Protein AF-A0A7S1UVJ2-F1 (afdb_monomer_lite)

Radius of gyration: 26.08 Å; chains: 1; bounding box: 65×41×74 Å

Organism: NCBI:txid210454

Sequence (312 aa):
NFLLRSVENVLTRRDLVRCEAALSGLSSVIKELPYDHQERYHDLKYNVFEATAILASFGDKFVDKYDAQQLFGELYEDPTSFDAFPCSVSGLCFRQKISVEGVIVTCVLVNDGLSTSELKIKVLCRNNGRNLEHFMFPHGSIVATKIGKMIVVEVARLALAVLKKAAIRLEREELWSSFSTERRDWSNEPTVEQYRDLLWMCGSRSLMEHGSLKALMGDDDIQIVWSRLTESMKKEASFFPYWSFERDDEGYEHRVFYLRWYDAFVQLKVSQDGSLASMNLLTREKHHNHQLCTKIGETMASYIIHYVSRNL

pLDDT: mean 75.84, std 20.58, range [20.48, 95.62]

Secondary structure (DSSP, 8-state):
--SSSSSTTS--HHHHHHHHHHHHHHHHHTS---GGG--EETTTTEEEEEEEEEGGGG--TTGGGS-HHHHHHHHHHSGGGGTEEEEETTEEEES--EEETTEEEEEEEE--SS-SSEEEEEEEEEESS--HHHHS-STT-HHHHHHHHHHHHHHHHHHHHHHHHHHHHHHHHHHHHHHHS--S-GGGPPPHHHHHHHHHHSEEEESTTSHHHHHHHS-TT----HHHHHHHHTTSGGG-SEEEE---TTSPEEEEEEETTTTEEEEEEE-TTS-EEEEEEEESSSS--HHHHHHHHHHHHHHHHHHHHHH-

Foldseek 3Di:
DVVVVVVVPPDDPVRVVLLVQLVVVQVVQPPPPDPVQWDDPPVPQKTKDKTKRQQVSSVDPLSVVFWPCQLQVLCQVCVVVLCWDDPDPFKIKHVDWDDFPQKTKTWIWGDPVPGRRMIMIMIIIHHPPDDCVVVVDDPPDPSNVVRVVVSVSVRSVSVVVSSSLSSLLVLLVVLLCVQQDDDPDCPDADDPVSVVSNVVSWAKDFLCPAPLNVVQVPPPVQDDQQVVLLVVLPVDPQFPPKDWDAADPVQWIWIWTQRVVLSWIWIWTAHPSRDTPTIMITHSDNDDDVVSSNVVSVVVSVSSVVVSVVVD

Structure (mmCIF, N/CA/C/O backbone):
data_AF-A0A7S1UVJ2-F1
#
_entry.id   AF-A0A7S1UVJ2-F1
#
loop_
_atom_site.group_PDB
_atom_site.id
_atom_site.type_symbol
_atom_site.label_atom_id
_atom_site.label_alt_id
_atom_site.label_comp_id
_atom_site.label_asym_id
_atom_site.label_entity_id
_atom_site.label_seq_id
_atom_site.pdbx_PDB_ins_code
_atom_site.Cartn_x
_atom_site.Cartn_y
_atom_site.Cartn_z
_atom_site.occupancy
_atom_site.B_iso_or_equiv
_atom_site.auth_seq_id
_atom_site.auth_comp_id
_atom_site.auth_asym_id
_atom_site.auth_atom_id
_atom_site.pdbx_PDB_model_num
ATOM 1 N N . ASN A 1 1 ? -38.880 11.827 7.368 1.00 29.78 1 ASN A N 1
ATOM 2 C CA . ASN A 1 1 ? -38.927 11.529 5.917 1.00 29.78 1 ASN A CA 1
ATOM 3 C C . ASN A 1 1 ? -37.958 12.321 5.044 1.00 29.78 1 ASN A C 1
ATOM 5 O O . ASN A 1 1 ? -37.645 11.825 3.975 1.00 29.78 1 ASN A O 1
ATOM 9 N N . PHE A 1 2 ? -37.410 13.466 5.478 1.00 20.48 2 PHE A N 1
ATOM 10 C CA . PHE A 1 2 ? -36.392 14.203 4.701 1.00 20.48 2 PHE A CA 1
ATOM 11 C C . PHE A 1 2 ? -34.929 13.843 5.061 1.00 20.48 2 PHE A C 1
ATOM 13 O O . PHE A 1 2 ? -34.027 14.083 4.275 1.00 20.48 2 PHE A O 1
ATOM 20 N N . LEU A 1 3 ? -34.699 13.198 6.215 1.00 23.56 3 LEU A N 1
ATOM 21 C CA . LEU A 1 3 ? -33.372 12.770 6.706 1.00 23.56 3 LEU A CA 1
ATOM 22 C C . LEU A 1 3 ? -33.039 11.287 6.452 1.00 23.56 3 LEU A C 1
ATOM 24 O O . LEU A 1 3 ? -31.930 10.852 6.727 1.00 23.56 3 LEU A O 1
ATOM 28 N N . LEU A 1 4 ? -33.990 10.512 5.917 1.00 24.66 4 LEU A N 1
ATOM 29 C CA . LEU A 1 4 ? -33.793 9.096 5.562 1.00 24.66 4 LEU A CA 1
ATOM 30 C C . LEU A 1 4 ? -33.331 8.899 4.108 1.00 24.66 4 LEU A C 1
ATOM 32 O O . LEU A 1 4 ? -32.885 7.815 3.770 1.00 24.66 4 LEU A O 1
ATOM 36 N N . ARG A 1 5 ? -33.390 9.943 3.267 1.00 24.14 5 ARG A N 1
ATOM 37 C CA . ARG A 1 5 ? -32.972 9.889 1.851 1.00 24.14 5 ARG A CA 1
ATOM 38 C C . ARG A 1 5 ? -31.534 10.352 1.601 1.00 24.14 5 ARG A C 1
ATOM 40 O O . ARG A 1 5 ? -31.006 10.141 0.519 1.00 24.14 5 ARG A O 1
ATOM 47 N N . SER A 1 6 ? -30.884 10.979 2.579 1.00 26.47 6 SER A N 1
ATOM 48 C CA . SER A 1 6 ? -29.531 11.539 2.429 1.00 26.47 6 SER A CA 1
ATOM 49 C C . SER A 1 6 ? -28.407 10.568 2.810 1.00 26.47 6 SER A C 1
ATOM 51 O O . SER A 1 6 ? -27.251 10.845 2.510 1.00 26.47 6 SER A O 1
ATOM 53 N N . VAL A 1 7 ? -28.733 9.420 3.418 1.00 28.41 7 VAL A N 1
ATOM 54 C CA . VAL A 1 7 ? -27.767 8.356 3.768 1.00 28.41 7 VAL A CA 1
ATOM 55 C C . VAL A 1 7 ? -27.728 7.241 2.706 1.00 28.41 7 VAL A C 1
ATOM 57 O O . VAL A 1 7 ? -26.773 6.473 2.652 1.00 28.41 7 VAL A O 1
ATOM 60 N N . GLU A 1 8 ? -28.698 7.196 1.785 1.00 27.81 8 GLU A N 1
ATOM 61 C CA . GLU A 1 8 ? -28.767 6.192 0.706 1.00 27.81 8 GLU A CA 1
ATOM 62 C C . GLU A 1 8 ? -27.788 6.442 -0.462 1.00 27.81 8 GLU A C 1
ATOM 64 O O . GLU A 1 8 ? -27.642 5.577 -1.319 1.00 27.81 8 GLU A O 1
ATOM 69 N N . ASN A 1 9 ? -27.070 7.572 -0.496 1.00 29.11 9 ASN A N 1
ATOM 70 C CA . ASN A 1 9 ? -26.266 7.968 -1.666 1.00 29.11 9 ASN A CA 1
ATOM 71 C C . ASN A 1 9 ? -24.745 7.749 -1.555 1.00 29.11 9 ASN A C 1
ATOM 73 O O . ASN A 1 9 ? -24.023 8.149 -2.464 1.00 29.11 9 ASN A O 1
ATOM 77 N N . VAL A 1 10 ? -24.229 7.130 -0.485 1.00 34.66 10 VAL A N 1
ATOM 78 C CA . VAL A 1 10 ? -22.763 6.945 -0.316 1.00 34.66 10 VAL A CA 1
ATOM 79 C C . VAL A 1 10 ? -22.351 5.499 -0.010 1.00 34.66 10 VAL A C 1
ATOM 81 O O . VAL A 1 10 ? -21.168 5.180 -0.033 1.00 34.66 10 VAL A O 1
ATOM 84 N N . LEU A 1 11 ? -23.295 4.585 0.212 1.00 31.80 11 LEU A N 1
ATOM 85 C CA . LEU A 1 11 ? -22.983 3.191 0.530 1.00 31.80 11 LEU A CA 1
ATOM 86 C C . LEU A 1 11 ? -23.680 2.267 -0.458 1.00 31.80 11 LEU A C 1
ATOM 88 O O . LEU A 1 11 ? -24.903 2.301 -0.599 1.00 31.80 11 LEU A O 1
ATOM 92 N N . THR A 1 12 ? -22.914 1.415 -1.139 1.00 34.56 12 THR A N 1
ATOM 93 C CA . THR A 1 12 ? -23.537 0.351 -1.921 1.00 34.56 12 THR A CA 1
ATOM 94 C C . THR A 1 12 ? -24.196 -0.638 -0.959 1.00 34.56 12 THR A C 1
ATOM 96 O O . THR A 1 12 ? -23.745 -0.842 0.169 1.00 34.56 12 THR A O 1
ATOM 99 N N . ARG A 1 13 ? -25.260 -1.316 -1.399 1.00 33.56 13 ARG A N 1
ATOM 100 C CA . ARG A 1 13 ? -25.954 -2.350 -0.608 1.00 33.56 13 ARG A CA 1
ATOM 101 C C . ARG A 1 13 ? -25.002 -3.453 -0.096 1.00 33.56 13 ARG A C 1
ATOM 103 O O . ARG A 1 13 ? -25.311 -4.106 0.890 1.00 33.56 13 ARG A O 1
ATOM 110 N N . ARG A 1 14 ? -23.833 -3.634 -0.731 1.00 33.09 14 ARG A N 1
ATOM 111 C CA . ARG A 1 14 ? -22.751 -4.535 -0.290 1.00 33.09 14 ARG A CA 1
ATOM 112 C C . ARG A 1 14 ? -21.961 -4.007 0.912 1.00 33.09 14 ARG A C 1
ATOM 114 O O . ARG A 1 14 ? -21.561 -4.813 1.745 1.00 33.09 14 ARG A O 1
ATOM 121 N N . ASP A 1 15 ? -21.756 -2.697 1.022 1.00 33.25 15 ASP A N 1
ATOM 122 C CA . ASP A 1 15 ? -21.015 -2.085 2.134 1.00 33.25 15 ASP A CA 1
ATOM 123 C C . ASP A 1 15 ? -21.842 -2.099 3.424 1.00 33.25 15 ASP A C 1
ATOM 125 O O . ASP A 1 15 ? -21.314 -2.381 4.495 1.00 33.25 15 ASP A O 1
ATOM 129 N N . LEU A 1 16 ? -23.163 -1.920 3.311 1.00 34.28 16 LEU A N 1
ATOM 130 C CA . LEU A 1 16 ? -24.102 -2.077 4.428 1.00 34.28 16 LEU A CA 1
ATOM 131 C C . LEU A 1 16 ? -24.156 -3.521 4.948 1.00 34.28 16 LEU A C 1
ATOM 133 O O . LEU A 1 16 ? -24.104 -3.721 6.154 1.00 34.28 16 LEU A O 1
ATOM 137 N N . VAL A 1 17 ? -24.159 -4.523 4.061 1.00 35.88 17 VAL A N 1
ATOM 138 C CA . VAL A 1 17 ? -24.133 -5.951 4.446 1.00 35.88 17 VAL A CA 1
ATOM 139 C C . VAL A 1 17 ? -22.801 -6.343 5.104 1.00 35.88 17 VAL A C 1
ATOM 141 O O . VAL A 1 17 ? -22.784 -7.139 6.039 1.00 35.88 17 VAL A O 1
ATOM 144 N N . ARG A 1 18 ? -21.675 -5.759 4.671 1.00 35.12 18 ARG A N 1
ATOM 145 C CA . ARG A 1 18 ? -20.360 -5.959 5.310 1.00 35.12 18 ARG A CA 1
ATOM 146 C C . ARG A 1 18 ? -20.265 -5.268 6.668 1.00 35.12 18 ARG A C 1
ATOM 148 O O . ARG A 1 18 ? -19.730 -5.850 7.606 1.00 35.12 18 ARG A O 1
ATOM 155 N N . CYS A 1 19 ? -20.840 -4.073 6.807 1.00 34.25 19 CYS A N 1
ATOM 156 C CA . CYS A 1 19 ? -20.999 -3.430 8.106 1.00 34.25 19 CYS A CA 1
ATOM 157 C C . CYS A 1 19 ? -21.945 -4.219 9.021 1.00 34.25 19 CYS A C 1
ATOM 159 O O . CYS A 1 19 ? -21.657 -4.312 10.202 1.00 34.25 19 CYS A O 1
ATOM 161 N N . GLU A 1 20 ? -23.019 -4.830 8.514 1.00 35.66 20 GLU A N 1
ATOM 162 C CA . GLU A 1 20 ? -23.896 -5.722 9.289 1.00 35.66 20 GLU A CA 1
ATOM 163 C C . GLU A 1 20 ? -23.194 -7.021 9.714 1.00 35.66 20 GLU A C 1
ATOM 165 O O . GLU A 1 20 ? -23.420 -7.485 10.827 1.00 35.66 20 GLU A O 1
ATOM 170 N N . ALA A 1 21 ? -22.290 -7.570 8.896 1.00 36.00 21 ALA A N 1
ATOM 171 C CA . ALA A 1 21 ? -21.449 -8.711 9.268 1.00 36.00 21 ALA A CA 1
ATOM 172 C C . ALA A 1 21 ? -20.407 -8.338 10.342 1.00 36.00 21 ALA A C 1
ATOM 174 O O . ALA A 1 21 ? -20.316 -9.032 11.358 1.00 36.00 21 ALA A O 1
ATOM 175 N N . ALA A 1 22 ? -19.726 -7.194 10.195 1.00 35.66 22 ALA A N 1
ATOM 176 C CA . ALA A 1 22 ? -18.839 -6.629 11.219 1.00 35.66 22 ALA A CA 1
ATOM 177 C C . ALA A 1 22 ? -19.601 -6.271 12.508 1.00 35.66 22 ALA A C 1
ATOM 179 O O . ALA A 1 22 ? -19.109 -6.481 13.614 1.00 35.66 22 ALA A O 1
ATOM 180 N N . LEU A 1 23 ? -20.846 -5.803 12.380 1.00 37.19 23 LEU A N 1
ATOM 181 C CA . LEU A 1 23 ? -21.768 -5.599 13.494 1.00 37.19 23 LEU A CA 1
ATOM 182 C C . LEU A 1 23 ? -22.271 -6.912 14.074 1.00 37.19 23 LEU A C 1
ATOM 184 O O . LEU A 1 23 ? -22.579 -6.915 15.250 1.00 37.19 23 LEU A O 1
ATOM 188 N N . SER A 1 24 ? -22.353 -8.014 13.327 1.00 36.31 24 SER A N 1
ATOM 189 C CA . SER A 1 24 ? -22.722 -9.325 13.876 1.00 36.31 24 SER A CA 1
ATOM 190 C C . SER A 1 24 ? -21.598 -9.880 14.755 1.00 36.31 24 SER A C 1
ATOM 192 O O . SER A 1 24 ? -21.863 -10.321 15.873 1.00 36.31 24 SER A O 1
ATOM 194 N N . GLY A 1 25 ? -20.345 -9.703 14.321 1.00 36.66 25 GLY A N 1
ATOM 195 C CA . GLY A 1 25 ? -19.140 -10.007 15.087 1.00 36.66 25 GLY A CA 1
ATOM 196 C C . GLY A 1 25 ? -18.944 -9.117 16.311 1.00 36.66 25 GLY A C 1
ATOM 197 O O . GLY A 1 25 ? -18.693 -9.605 17.412 1.00 36.66 25 GLY A O 1
ATOM 198 N N . LEU A 1 26 ? -19.183 -7.812 16.165 1.00 37.53 26 LEU A N 1
ATOM 199 C CA . LEU A 1 26 ? -19.249 -6.883 17.293 1.00 37.53 26 LEU A CA 1
ATOM 200 C C . LEU A 1 26 ? -20.523 -7.068 18.135 1.00 37.53 26 LEU A C 1
ATOM 202 O O . LEU A 1 26 ? -20.506 -6.741 19.312 1.00 37.53 26 LEU A O 1
ATOM 206 N N . SER A 1 27 ? -21.619 -7.630 17.615 1.00 33.69 27 SER A N 1
ATOM 207 C CA . SER A 1 27 ? -22.835 -7.907 18.402 1.00 33.69 27 SER A CA 1
ATOM 208 C C . SER A 1 27 ? -22.656 -9.106 19.320 1.00 33.69 27 SER A C 1
ATOM 210 O O . SER A 1 27 ? -23.259 -9.130 20.387 1.00 33.69 27 SER A O 1
ATOM 212 N N . SER A 1 28 ? -21.785 -10.063 18.967 1.00 36.38 28 SER A N 1
ATOM 213 C CA . SER A 1 28 ? -21.333 -11.073 19.927 1.00 36.38 28 SER A CA 1
ATOM 214 C C . SER A 1 28 ? -20.433 -10.490 21.019 1.00 36.38 28 SER A C 1
ATOM 216 O O . SER A 1 28 ? -20.438 -11.025 22.124 1.00 36.38 28 SER A O 1
ATOM 218 N N . VAL A 1 29 ? -19.735 -9.378 20.746 1.00 37.19 29 VAL A N 1
ATOM 219 C CA . VAL A 1 29 ? -18.980 -8.589 21.744 1.00 37.19 29 VAL A CA 1
ATOM 220 C C . VAL A 1 29 ? -19.916 -7.696 22.574 1.00 37.19 29 VAL A C 1
ATOM 222 O O . VAL A 1 29 ? -19.674 -7.459 23.751 1.00 37.19 29 VAL A O 1
ATOM 225 N N . ILE A 1 30 ? -21.041 -7.263 21.999 1.00 35.00 30 ILE A N 1
ATOM 226 C CA . ILE A 1 30 ? -22.126 -6.520 22.660 1.00 35.00 30 ILE A CA 1
ATOM 227 C C . ILE A 1 30 ? -23.242 -7.500 23.048 1.00 35.00 30 ILE A C 1
ATOM 229 O O . ILE A 1 30 ? -24.433 -7.236 22.873 1.00 35.00 30 ILE A O 1
ATOM 233 N N . LYS A 1 31 ? -22.886 -8.664 23.594 1.00 29.89 31 LYS A N 1
ATOM 234 C CA . LYS A 1 31 ? -23.833 -9.374 24.451 1.00 29.89 31 LYS A CA 1
ATOM 235 C C . LYS A 1 31 ? -23.868 -8.612 25.760 1.00 29.89 31 LYS A C 1
ATOM 237 O O . LYS A 1 31 ? -23.026 -8.834 26.612 1.00 29.89 31 LYS A O 1
ATOM 242 N N . GLU A 1 32 ? -24.803 -7.664 25.824 1.00 36.69 32 GLU A N 1
ATOM 243 C CA . GLU A 1 32 ? -25.186 -6.951 27.041 1.00 36.69 32 GLU A CA 1
ATOM 244 C C . GLU A 1 32 ? -23.973 -6.459 27.832 1.00 36.69 32 GLU A C 1
ATOM 246 O O . GLU A 1 32 ? -23.630 -7.065 28.835 1.00 36.69 32 GLU A O 1
ATOM 251 N N . LEU A 1 33 ? -23.316 -5.372 27.403 1.00 36.75 33 LEU A N 1
ATOM 252 C CA . LEU A 1 33 ? -22.365 -4.685 28.286 1.00 36.75 33 LEU A CA 1
ATOM 253 C C . LEU A 1 33 ? -23.097 -4.389 29.607 1.00 36.75 33 LEU A C 1
ATOM 255 O O . LEU A 1 33 ? -23.998 -3.537 29.599 1.00 36.75 33 LEU A O 1
ATOM 259 N N . PRO A 1 34 ? -22.769 -5.073 30.721 1.00 37.56 34 PRO A N 1
ATOM 260 C CA . PRO A 1 34 ? -23.338 -4.735 32.005 1.00 37.56 34 PRO A CA 1
ATOM 261 C C . PRO A 1 34 ? -22.905 -3.305 32.315 1.00 37.56 34 PRO A C 1
ATOM 263 O O . PRO A 1 34 ? -21.793 -2.881 31.984 1.00 37.56 34 PRO A O 1
ATOM 266 N N . TYR A 1 35 ? -23.795 -2.550 32.950 1.00 35.38 35 TYR A N 1
ATOM 267 C CA . TYR A 1 35 ? -23.542 -1.178 33.398 1.00 35.38 35 TYR A CA 1
ATOM 268 C C . TYR A 1 35 ? -22.235 -1.050 34.219 1.00 35.38 35 TYR A C 1
ATOM 270 O O . TYR A 1 35 ? -21.621 0.014 34.263 1.00 35.38 35 TYR A O 1
ATOM 278 N N . ASP A 1 36 ? -21.777 -2.167 34.782 1.00 34.88 36 ASP A N 1
ATOM 279 C CA . ASP A 1 36 ? -20.665 -2.310 35.716 1.00 34.88 36 ASP A CA 1
ATOM 280 C C . ASP A 1 36 ? -19.262 -2.182 35.081 1.00 34.88 36 ASP A C 1
ATOM 282 O O . ASP A 1 36 ? -18.274 -2.118 35.808 1.00 34.88 36 ASP A O 1
ATOM 286 N N . HIS A 1 37 ? -19.140 -2.098 33.748 1.00 39.12 37 HIS A N 1
ATOM 287 C CA . HIS A 1 37 ? -17.850 -1.873 33.062 1.00 39.12 37 HIS A CA 1
ATOM 288 C C . HIS A 1 37 ? -17.549 -0.397 32.736 1.00 39.12 37 HIS A C 1
ATOM 290 O O . HIS A 1 37 ? -16.617 -0.100 31.989 1.00 39.12 37 HIS A O 1
ATOM 296 N N . GLN A 1 38 ? -18.326 0.545 33.278 1.00 44.16 38 GLN A N 1
ATOM 297 C CA . GLN A 1 38 ? -18.059 1.979 33.138 1.00 44.16 38 GLN A CA 1
ATOM 298 C C . GLN A 1 38 ? -17.123 2.475 34.247 1.00 44.16 38 GLN A C 1
ATOM 300 O O . GLN A 1 38 ? -17.549 2.676 35.384 1.00 44.16 38 GLN A O 1
ATOM 305 N N . GLU A 1 39 ? -15.869 2.781 33.913 1.00 43.62 39 GLU A N 1
ATOM 306 C CA . GLU A 1 39 ? -15.015 3.587 34.792 1.00 43.62 39 GLU A CA 1
ATOM 307 C C . GLU A 1 39 ? -15.284 5.080 34.549 1.00 43.62 39 GLU A C 1
ATOM 309 O O . GLU A 1 39 ? -15.006 5.635 33.479 1.00 43.62 39 GLU A O 1
ATOM 314 N N . ARG A 1 40 ? -15.873 5.752 35.547 1.00 42.88 40 ARG A N 1
ATOM 315 C CA . ARG A 1 40 ? -16.090 7.205 35.522 1.00 42.88 40 ARG A CA 1
ATOM 316 C C . ARG A 1 40 ? -14.825 7.927 35.976 1.00 42.88 40 ARG A C 1
ATOM 318 O O . ARG A 1 40 ? -14.447 7.855 37.142 1.00 42.88 40 ARG A O 1
ATOM 325 N N . TYR A 1 41 ? -14.242 8.726 35.088 1.00 40.84 41 TYR A N 1
ATOM 326 C CA . TYR A 1 41 ? -13.202 9.685 35.460 1.00 40.84 41 TYR A CA 1
ATOM 327 C C . TYR A 1 41 ? -13.848 11.038 35.772 1.00 40.84 41 TYR A C 1
ATOM 329 O O . TYR A 1 41 ? -14.036 11.880 34.886 1.00 40.84 41 TYR A O 1
ATOM 337 N N . HIS A 1 42 ? -14.216 11.227 37.044 1.00 43.31 42 HIS A N 1
ATOM 338 C CA . HIS A 1 42 ? -14.926 12.413 37.546 1.00 43.31 42 HIS A CA 1
ATOM 339 C C . HIS A 1 42 ? -14.233 13.739 37.189 1.00 43.31 42 HIS A C 1
ATOM 341 O O . HIS A 1 42 ? -14.915 14.722 36.894 1.00 43.31 42 HIS A O 1
ATOM 347 N N . ASP A 1 43 ? -12.903 13.744 37.106 1.00 41.12 43 ASP A N 1
ATOM 348 C CA . ASP A 1 43 ? -12.112 14.948 36.829 1.00 41.12 43 ASP A CA 1
ATOM 349 C C . ASP A 1 43 ? -12.143 15.382 35.354 1.00 41.12 43 ASP A C 1
ATOM 351 O O . ASP A 1 43 ? -11.914 16.550 35.038 1.00 41.12 43 ASP A O 1
ATOM 355 N N . LEU A 1 44 ? -12.464 14.469 34.429 1.00 41.78 44 LEU A N 1
ATOM 356 C CA . LEU A 1 44 ? -12.356 14.720 32.987 1.00 41.78 44 LEU A CA 1
ATOM 357 C C . LEU A 1 44 ? -13.712 14.977 32.307 1.00 41.78 44 LEU A C 1
ATOM 359 O O . LEU A 1 44 ? -13.741 15.478 31.182 1.00 41.78 44 LEU A O 1
ATOM 363 N N . LYS A 1 45 ? -14.843 14.693 32.973 1.00 53.84 45 LYS A N 1
ATOM 364 C CA . LYS A 1 45 ? -16.202 14.728 32.381 1.00 53.84 45 LYS A CA 1
ATOM 365 C C . LYS A 1 45 ? -16.350 13.821 31.141 1.00 53.84 45 LYS A C 1
ATOM 367 O O . LYS A 1 45 ? -17.105 14.152 30.222 1.00 53.84 45 LYS A O 1
ATOM 372 N N . TYR A 1 46 ? -15.634 12.694 31.112 1.00 51.09 46 TYR A N 1
ATOM 373 C CA . TYR A 1 46 ? -15.777 11.652 30.089 1.00 51.09 46 TYR A CA 1
ATOM 374 C C . TYR A 1 46 ? -16.387 10.387 30.692 1.00 51.09 46 TYR A C 1
ATOM 376 O O . TYR A 1 46 ? -16.035 9.997 31.804 1.00 51.09 46 TYR A O 1
ATOM 384 N N . ASN A 1 47 ? -17.244 9.728 29.913 1.00 57.66 47 ASN A N 1
ATOM 385 C CA . ASN A 1 47 ? -17.597 8.327 30.133 1.00 57.66 47 ASN A CA 1
ATOM 386 C C . ASN A 1 47 ? -16.714 7.463 29.230 1.00 57.66 47 ASN A C 1
ATOM 388 O O . ASN A 1 47 ? -16.602 7.750 28.034 1.00 57.66 47 ASN A O 1
ATOM 392 N N . VAL A 1 48 ? -16.091 6.433 29.801 1.00 56.88 48 VAL A N 1
ATOM 393 C CA . VAL A 1 48 ? -15.238 5.489 29.072 1.00 56.88 48 VAL A CA 1
ATOM 394 C C . VAL A 1 48 ? -16.012 4.201 28.838 1.00 56.88 48 VAL A C 1
ATOM 396 O O . VAL A 1 48 ? -16.594 3.646 29.766 1.00 56.88 48 VAL A O 1
ATOM 399 N N . PHE A 1 49 ? -16.004 3.734 27.596 1.00 65.06 49 PHE A N 1
ATOM 400 C CA . PHE A 1 49 ? -16.520 2.429 27.207 1.00 65.06 49 PHE A CA 1
ATOM 401 C C . PHE A 1 49 ? -15.384 1.626 26.596 1.00 65.06 49 PHE A C 1
ATOM 403 O O . PHE A 1 49 ? -14.580 2.167 25.838 1.00 65.06 49 PHE A O 1
ATOM 410 N N . GLU A 1 50 ? -15.326 0.341 26.906 1.00 59.78 50 GLU A N 1
ATOM 411 C CA . GLU A 1 50 ? -14.386 -0.580 26.282 1.00 59.78 50 GLU A CA 1
ATOM 412 C C . GLU A 1 50 ? -15.156 -1.552 25.388 1.00 59.78 50 GLU A C 1
ATOM 414 O O . GLU A 1 50 ? -16.218 -2.053 25.757 1.00 59.78 50 GLU A O 1
ATOM 419 N N . ALA A 1 51 ? -14.632 -1.778 24.190 1.00 63.59 51 ALA A N 1
ATOM 420 C CA . ALA A 1 51 ? -15.107 -2.781 23.254 1.00 63.59 51 ALA A CA 1
ATOM 421 C C . ALA A 1 51 ? -13.908 -3.567 22.719 1.00 63.59 51 ALA A C 1
ATOM 423 O O . ALA A 1 51 ? -12.832 -3.007 22.524 1.00 63.59 51 ALA A O 1
ATOM 424 N N . THR A 1 52 ? -14.097 -4.850 22.433 1.00 66.44 52 THR A N 1
ATOM 425 C CA . THR A 1 52 ? -13.071 -5.680 21.790 1.00 66.44 52 THR A CA 1
ATOM 426 C C . THR A 1 52 ? -13.357 -5.783 20.295 1.00 66.44 52 THR A C 1
ATOM 428 O O . THR A 1 52 ? -14.456 -6.146 19.883 1.00 66.44 52 THR A O 1
ATOM 431 N N . ALA A 1 53 ? -12.374 -5.458 19.465 1.00 67.25 53 ALA A N 1
ATOM 432 C CA . ALA A 1 53 ? -12.400 -5.677 18.029 1.00 67.25 53 ALA A CA 1
ATOM 433 C C . ALA A 1 53 ? -11.728 -7.014 17.706 1.00 67.25 53 ALA A C 1
ATOM 435 O O . ALA A 1 53 ? -10.509 -7.152 17.796 1.00 67.25 53 ALA A O 1
ATOM 436 N N . ILE A 1 54 ? -12.534 -7.996 17.312 1.00 75.00 54 ILE A N 1
ATOM 437 C CA . ILE A 1 54 ? -12.052 -9.286 16.814 1.00 75.00 54 ILE A CA 1
ATOM 438 C C . ILE A 1 54 ? -11.734 -9.108 15.327 1.00 75.00 54 ILE A C 1
ATOM 440 O O . ILE A 1 54 ? -12.643 -8.823 14.547 1.00 75.00 54 ILE A O 1
ATOM 444 N N . LEU A 1 55 ? -10.473 -9.264 14.920 1.00 74.50 55 LEU A N 1
ATOM 445 C CA . LEU A 1 55 ? -10.024 -8.908 13.565 1.00 74.50 55 LEU A CA 1
ATOM 446 C C . LEU A 1 55 ? -10.781 -9.674 12.473 1.00 74.50 55 LEU A C 1
ATOM 448 O O . LEU A 1 55 ? -11.393 -9.054 11.604 1.00 74.50 55 LEU A O 1
ATOM 452 N N . ALA A 1 56 ? -10.867 -11.000 12.617 1.00 71.00 56 ALA A N 1
ATOM 453 C CA . ALA A 1 56 ? -11.578 -11.884 11.688 1.00 71.00 56 ALA A CA 1
ATOM 454 C C . ALA A 1 56 ? -13.063 -11.520 11.504 1.00 71.00 56 ALA A C 1
ATOM 456 O O . ALA A 1 56 ? -13.699 -11.887 10.518 1.00 71.00 56 ALA A O 1
ATOM 457 N N . SER A 1 57 ? -13.644 -10.797 12.463 1.00 74.62 57 SER A N 1
ATOM 458 C CA . SER A 1 57 ? -15.048 -10.411 12.409 1.00 74.62 57 SER A CA 1
ATOM 459 C C . SER A 1 57 ? -15.335 -9.272 11.427 1.00 74.62 57 SER A C 1
ATOM 461 O O . SER A 1 57 ? -16.482 -9.091 11.021 1.00 74.62 57 SER A O 1
ATOM 463 N N . PHE A 1 58 ? -14.305 -8.535 10.996 1.00 73.19 58 PHE A N 1
ATOM 464 C CA . PHE A 1 58 ? -14.443 -7.521 9.955 1.00 73.19 58 PHE A CA 1
ATOM 465 C C . PHE A 1 58 ? -14.624 -8.126 8.556 1.00 73.19 58 PHE A C 1
ATOM 467 O O . PHE A 1 58 ? -15.217 -7.470 7.696 1.00 73.19 58 PHE A O 1
ATOM 474 N N . GLY A 1 59 ? -14.140 -9.354 8.327 1.00 73.69 59 GLY A N 1
ATOM 475 C CA . GLY A 1 59 ? -14.238 -10.050 7.041 1.00 73.69 59 GLY A CA 1
ATOM 476 C C . GLY A 1 59 ? -13.550 -9.307 5.890 1.00 73.69 59 GLY A C 1
ATOM 477 O O . GLY A 1 59 ? -14.043 -9.326 4.756 1.00 73.69 59 GLY A O 1
ATOM 478 N N . ASP A 1 60 ? -12.460 -8.590 6.184 1.00 86.25 60 ASP A N 1
ATOM 479 C CA . ASP A 1 60 ? -11.646 -7.904 5.183 1.00 86.25 60 ASP A CA 1
ATOM 480 C C . ASP A 1 60 ? -10.371 -8.708 4.924 1.00 86.25 60 ASP A C 1
ATOM 482 O O . ASP A 1 60 ? -9.542 -8.880 5.814 1.00 86.25 60 ASP A O 1
ATOM 486 N N . LYS A 1 61 ? -10.197 -9.144 3.670 1.00 84.44 61 LYS A N 1
ATOM 487 C CA . LYS A 1 61 ? -9.106 -10.039 3.262 1.00 84.44 61 LYS A CA 1
ATOM 488 C C . LYS A 1 61 ? -7.704 -9.552 3.646 1.00 84.44 61 LYS A C 1
ATOM 490 O O . LYS A 1 61 ? -6.819 -10.380 3.814 1.00 84.44 61 LYS A O 1
ATOM 495 N N . PHE A 1 62 ? -7.484 -8.236 3.720 1.00 85.56 62 PHE A N 1
ATOM 496 C CA . PHE A 1 62 ? -6.173 -7.692 4.068 1.00 85.56 62 PHE A CA 1
ATOM 497 C C . PHE A 1 62 ? -5.984 -7.675 5.579 1.00 85.56 62 PHE A C 1
ATOM 499 O O . PHE A 1 62 ? -4.921 -8.043 6.060 1.00 85.56 62 PHE A O 1
ATOM 506 N N . VAL A 1 63 ? -7.018 -7.285 6.329 1.00 86.94 63 VAL A N 1
ATOM 507 C CA . VAL A 1 63 ? -6.977 -7.304 7.799 1.00 86.94 63 VAL A CA 1
ATOM 508 C C . VAL A 1 63 ? -6.773 -8.730 8.306 1.00 86.94 63 VAL A C 1
ATOM 510 O O . VAL A 1 63 ? -5.960 -8.939 9.195 1.00 86.94 63 VAL A O 1
ATOM 513 N N . ASP A 1 64 ? -7.432 -9.710 7.689 1.00 87.31 64 ASP A N 1
ATOM 514 C CA . ASP A 1 64 ? -7.359 -11.117 8.094 1.00 87.31 64 ASP A CA 1
ATOM 515 C C . ASP A 1 64 ? -5.982 -11.768 7.830 1.00 87.31 64 ASP A C 1
ATOM 517 O O . ASP A 1 64 ? -5.702 -12.839 8.368 1.00 87.31 64 ASP A O 1
ATOM 521 N N . LYS A 1 65 ? -5.115 -11.146 7.010 1.00 90.75 65 LYS A N 1
ATOM 522 C CA . LYS A 1 65 ? -3.762 -11.650 6.699 1.00 90.75 65 LYS A CA 1
ATOM 523 C C . LYS A 1 65 ? -2.752 -11.362 7.817 1.00 90.75 65 LYS A C 1
ATOM 525 O O . LYS A 1 65 ? -1.768 -12.089 7.943 1.00 90.75 65 LYS A O 1
ATOM 530 N N . TYR A 1 66 ? -2.980 -10.311 8.602 1.00 93.25 66 TYR A N 1
ATOM 531 C CA . TYR A 1 66 ? -2.025 -9.798 9.583 1.00 93.25 66 TYR A CA 1
ATOM 532 C C . TYR A 1 66 ? -2.556 -9.948 11.003 1.00 93.25 66 TYR A C 1
ATOM 534 O O . TYR A 1 66 ? -3.747 -9.774 11.262 1.00 93.25 66 TYR A O 1
ATOM 542 N N . ASP A 1 67 ? -1.661 -10.244 11.940 1.00 93.44 67 ASP A N 1
ATOM 543 C CA . ASP A 1 67 ? -2.036 -10.302 13.348 1.00 93.44 67 ASP A CA 1
ATOM 544 C C . ASP A 1 67 ? -2.195 -8.896 13.965 1.00 93.44 67 ASP A C 1
ATOM 546 O O . ASP A 1 67 ? -1.795 -7.864 13.410 1.00 93.44 67 ASP A O 1
ATOM 550 N N . ALA A 1 68 ? -2.806 -8.851 15.148 1.00 90.50 68 ALA A N 1
ATOM 551 C CA . ALA A 1 68 ? -3.048 -7.628 15.904 1.00 90.50 68 ALA A CA 1
ATOM 552 C C . ALA A 1 68 ? -1.760 -6.851 16.209 1.00 90.50 68 ALA A C 1
ATOM 554 O O . ALA A 1 68 ? -1.777 -5.619 16.230 1.00 90.50 68 ALA A O 1
ATOM 555 N N . GLN A 1 69 ? -0.642 -7.547 16.421 1.00 93.50 69 GLN A N 1
ATOM 556 C CA . GLN A 1 69 ? 0.635 -6.926 16.740 1.00 93.50 69 GLN A CA 1
ATOM 557 C C . GLN A 1 69 ? 1.254 -6.253 15.517 1.00 93.50 69 GLN A C 1
ATOM 559 O O . GLN A 1 69 ? 1.723 -5.123 15.637 1.00 93.50 69 GLN A O 1
ATOM 564 N N . GLN A 1 70 ? 1.208 -6.896 14.353 1.00 95.06 70 GLN A N 1
ATOM 565 C CA . GLN A 1 70 ? 1.672 -6.338 13.087 1.00 95.06 70 GLN A CA 1
ATOM 566 C C . GLN A 1 70 ? 0.852 -5.107 12.699 1.00 95.06 70 GLN A C 1
ATOM 568 O O . GLN A 1 70 ? 1.416 -4.045 12.440 1.00 95.06 70 GLN A O 1
ATOM 573 N N . LEU A 1 71 ? -0.482 -5.219 12.730 1.00 94.25 71 LEU A N 1
ATOM 574 C CA . LEU A 1 71 ? -1.376 -4.108 12.397 1.00 94.25 71 LEU A CA 1
ATOM 575 C C . LEU A 1 71 ? -1.189 -2.928 13.352 1.00 94.25 71 LEU A C 1
ATOM 577 O O . LEU A 1 71 ? -1.095 -1.785 12.910 1.00 94.25 71 LEU A O 1
ATOM 581 N N . PHE A 1 72 ? -1.128 -3.187 14.660 1.00 94.12 72 PHE A N 1
ATOM 582 C CA . PHE A 1 72 ? -0.917 -2.125 15.637 1.00 94.12 72 PHE A CA 1
ATOM 583 C C . PHE A 1 72 ? 0.485 -1.520 15.531 1.00 94.12 72 PHE A C 1
ATOM 585 O O . PHE A 1 72 ? 0.616 -0.305 15.636 1.00 94.12 72 PHE A O 1
ATOM 592 N N . GLY A 1 73 ? 1.513 -2.341 15.298 1.00 94.50 73 GLY A N 1
ATOM 593 C CA . GLY A 1 73 ? 2.889 -1.893 15.092 1.00 94.50 73 GLY A CA 1
ATOM 594 C C . GLY A 1 73 ? 2.989 -0.902 13.937 1.00 94.50 73 GLY A C 1
ATOM 595 O O . GLY A 1 73 ? 3.467 0.210 14.138 1.00 94.50 73 GLY A O 1
ATOM 596 N N . GLU A 1 74 ? 2.416 -1.245 12.783 1.00 94.50 74 GLU A N 1
ATOM 597 C CA . GLU A 1 74 ? 2.375 -0.363 11.609 1.00 94.50 74 GLU A CA 1
ATOM 598 C C . GLU A 1 74 ? 1.683 0.979 11.910 1.00 94.50 74 GLU A C 1
ATOM 600 O O . GLU A 1 74 ? 2.157 2.050 11.527 1.00 94.50 74 GLU A O 1
ATOM 605 N N . LEU A 1 75 ? 0.561 0.945 12.638 1.00 93.25 75 LEU A N 1
ATOM 606 C CA . LEU A 1 75 ? -0.137 2.162 13.062 1.00 93.25 75 LEU A CA 1
ATOM 607 C C . LEU A 1 75 ? 0.705 3.011 14.020 1.00 93.25 75 LEU A C 1
ATOM 609 O O . LEU A 1 75 ? 0.639 4.240 13.977 1.00 93.25 75 LEU A O 1
ATOM 613 N N . TYR A 1 76 ? 1.455 2.359 14.905 1.00 92.81 76 TYR A N 1
ATOM 614 C CA . TYR A 1 76 ? 2.227 3.002 15.960 1.00 92.81 76 TYR A CA 1
ATOM 615 C C . TYR A 1 76 ? 3.555 3.589 15.457 1.00 92.81 76 TYR A C 1
ATOM 617 O O . TYR A 1 76 ? 4.018 4.582 16.017 1.00 92.81 76 TYR A O 1
ATOM 625 N N . GLU A 1 77 ? 4.146 3.026 14.400 1.00 92.94 77 GLU A N 1
ATOM 626 C CA . GLU A 1 77 ? 5.367 3.545 13.765 1.00 92.94 77 GLU A CA 1
ATOM 627 C C . GLU A 1 77 ? 5.139 4.886 13.053 1.00 92.94 77 GLU A C 1
ATOM 629 O O . GLU A 1 77 ? 5.985 5.779 13.124 1.00 92.94 77 GLU A O 1
ATOM 634 N N . ASP A 1 78 ? 3.981 5.065 12.410 1.00 90.88 78 ASP A N 1
ATOM 635 C CA . ASP A 1 78 ? 3.637 6.299 11.694 1.00 90.88 78 ASP A CA 1
ATOM 636 C C . ASP A 1 78 ? 2.199 6.771 11.983 1.00 90.88 78 ASP A C 1
ATOM 638 O O . ASP A 1 78 ? 1.343 6.830 11.092 1.00 90.88 78 ASP A O 1
ATOM 642 N N . PRO A 1 79 ? 1.906 7.168 13.233 1.00 89.06 79 PRO A N 1
ATOM 643 C CA . PRO A 1 79 ? 0.552 7.499 13.674 1.00 89.06 79 PRO A CA 1
ATOM 644 C C . PRO A 1 79 ? -0.023 8.712 12.934 1.00 89.06 79 PRO A C 1
ATOM 646 O O . PRO A 1 79 ? -1.237 8.822 12.761 1.00 89.06 79 PRO A O 1
ATOM 649 N N . THR A 1 80 ? 0.831 9.616 12.448 1.00 89.00 80 THR A N 1
ATOM 650 C CA . THR A 1 80 ? 0.400 10.824 11.731 1.00 89.00 80 THR A CA 1
ATOM 651 C C . THR A 1 80 ? -0.241 10.474 10.392 1.00 89.00 80 THR A C 1
ATOM 653 O O . THR A 1 80 ? -1.285 11.033 10.055 1.00 89.00 80 THR A O 1
ATOM 656 N N . SER A 1 81 ? 0.313 9.500 9.662 1.00 88.00 81 SER A N 1
ATOM 657 C CA . SER A 1 81 ? -0.282 9.006 8.416 1.00 88.00 81 SER A CA 1
ATOM 658 C C . SER A 1 81 ? -1.663 8.380 8.614 1.00 88.00 81 SER A C 1
ATOM 660 O O . SER A 1 81 ? -2.435 8.293 7.655 1.00 88.00 81 SER A O 1
ATOM 662 N N . PHE A 1 82 ? -2.014 7.975 9.835 1.00 88.25 82 PHE A N 1
ATOM 663 C CA . PHE A 1 82 ? -3.320 7.410 10.190 1.00 88.25 82 PHE A CA 1
ATOM 664 C C . PHE A 1 82 ? -4.229 8.392 10.945 1.00 88.25 82 PHE A C 1
ATOM 666 O O . PHE A 1 82 ? -5.239 7.972 11.500 1.00 88.25 82 PHE A O 1
ATOM 673 N N . ASP A 1 83 ? -3.894 9.689 10.949 1.00 90.81 83 ASP A N 1
ATOM 674 C CA . ASP A 1 83 ? -4.613 10.728 11.700 1.00 90.81 83 ASP A CA 1
ATOM 675 C C . ASP A 1 83 ? -4.769 10.372 13.189 1.00 90.81 83 ASP A C 1
ATOM 677 O O . ASP A 1 83 ? -5.830 10.499 13.803 1.00 90.81 83 ASP A O 1
ATOM 681 N N . ALA A 1 84 ? -3.680 9.892 13.783 1.00 90.81 84 ALA A N 1
ATOM 682 C CA . ALA A 1 84 ? -3.627 9.444 15.160 1.00 90.81 84 ALA A CA 1
ATOM 683 C C . ALA A 1 84 ? -2.441 10.050 15.918 1.00 90.81 84 ALA A C 1
ATOM 685 O O . ALA A 1 84 ? -1.607 10.778 15.369 1.00 90.81 84 ALA A O 1
ATOM 686 N N . PHE A 1 85 ? -2.382 9.787 17.219 1.00 87.81 85 PHE A N 1
ATOM 687 C CA . PHE A 1 85 ? -1.215 10.049 18.051 1.00 87.81 85 PHE A CA 1
ATOM 688 C C . PHE A 1 85 ? -1.086 8.980 19.146 1.00 87.81 85 PHE A C 1
ATOM 690 O O . PHE A 1 85 ? -2.106 8.526 19.674 1.00 87.81 85 PHE A O 1
ATOM 697 N N . PRO A 1 86 ? 0.140 8.583 19.524 1.00 87.00 86 PRO A N 1
ATOM 698 C CA . PRO A 1 86 ? 0.351 7.685 20.651 1.00 87.00 86 PRO A CA 1
ATOM 699 C C . PRO A 1 86 ? -0.118 8.351 21.947 1.00 87.00 86 PRO A C 1
ATOM 701 O O . PRO A 1 86 ? 0.235 9.498 22.226 1.00 87.00 86 PRO A O 1
ATOM 704 N N . CYS A 1 87 ? -0.919 7.645 22.742 1.00 81.62 87 CYS A N 1
ATOM 705 C CA . CYS A 1 87 ? -1.360 8.104 24.064 1.00 81.62 87 CYS A CA 1
ATOM 706 C C . CYS A 1 87 ? -0.833 7.229 25.210 1.00 81.62 87 CYS A C 1
ATOM 708 O O . CYS A 1 87 ? -0.889 7.637 26.368 1.00 81.62 87 CYS A O 1
ATOM 710 N N . SER A 1 88 ? -0.315 6.041 24.901 1.00 80.69 88 SER A N 1
ATOM 711 C CA . SER A 1 88 ? 0.442 5.177 25.809 1.00 80.69 88 SER A CA 1
ATOM 712 C C . SER A 1 88 ? 1.324 4.230 24.989 1.00 80.69 88 SER A C 1
ATOM 714 O O . SER A 1 88 ? 1.222 4.210 23.767 1.00 80.69 88 SER A O 1
ATOM 716 N N . VAL A 1 89 ? 2.147 3.411 25.653 1.00 81.44 89 VAL A N 1
ATOM 717 C CA . VAL A 1 89 ? 2.999 2.390 25.001 1.00 81.44 89 VAL A CA 1
ATOM 718 C C . VAL A 1 89 ? 2.185 1.406 24.149 1.00 81.44 89 VAL A C 1
ATOM 720 O O . VAL A 1 89 ? 2.673 0.887 23.154 1.00 81.44 89 VAL A O 1
ATOM 723 N N . SER A 1 90 ? 0.937 1.164 24.540 1.00 86.94 90 SER A N 1
ATOM 724 C CA . SER A 1 90 ? 0.018 0.218 23.909 1.00 86.94 90 SER A CA 1
ATOM 725 C C . SER A 1 90 ? -1.223 0.888 23.325 1.00 86.94 90 SER A C 1
ATOM 727 O O . SER A 1 90 ? -2.174 0.193 22.987 1.00 86.94 90 SER A O 1
ATOM 729 N N . GLY A 1 91 ? -1.262 2.222 23.243 1.00 85.25 91 GLY A N 1
ATOM 730 C CA . GLY A 1 91 ? -2.482 2.975 22.957 1.00 85.25 91 GLY A CA 1
ATOM 731 C C . GLY A 1 91 ? -2.286 4.061 21.910 1.00 85.25 91 GLY A C 1
ATOM 732 O O . GLY A 1 91 ? -1.384 4.895 22.018 1.00 85.25 91 GLY A O 1
ATOM 733 N N . LEU A 1 92 ? -3.183 4.084 20.928 1.00 87.94 92 LEU A N 1
ATOM 734 C CA . LEU A 1 92 ? -3.177 5.010 19.803 1.00 87.94 92 LEU A CA 1
ATOM 735 C C . LEU A 1 92 ? -4.531 5.722 19.709 1.00 87.94 92 LEU A C 1
ATOM 737 O O . LEU A 1 92 ? -5.571 5.099 19.504 1.00 87.94 92 LEU A O 1
ATOM 741 N N . CYS A 1 93 ? -4.520 7.038 19.901 1.00 87.75 93 CYS A N 1
ATOM 742 C CA . CYS A 1 93 ? -5.712 7.875 19.924 1.00 87.75 93 CYS A CA 1
ATOM 743 C C . CYS A 1 93 ? -5.955 8.501 18.549 1.00 87.75 93 CYS A C 1
ATOM 745 O O . CYS A 1 93 ? -5.085 9.193 18.016 1.00 87.75 93 CYS A O 1
ATOM 747 N N . PHE A 1 94 ? -7.143 8.292 17.985 1.00 90.50 94 PHE A N 1
ATOM 748 C CA . PHE A 1 94 ? -7.526 8.895 16.712 1.00 90.50 94 PHE A CA 1
ATOM 749 C C . PHE A 1 94 ? -7.902 10.367 16.896 1.00 90.50 94 PHE A C 1
ATOM 751 O O . PHE A 1 94 ? -8.652 10.735 17.804 1.00 90.50 94 PHE A O 1
ATOM 758 N N . ARG A 1 95 ? -7.392 11.227 16.011 1.00 87.69 95 ARG A N 1
ATOM 759 C CA . ARG A 1 95 ? -7.693 12.667 15.994 1.00 87.69 95 ARG A CA 1
ATOM 760 C C . ARG A 1 95 ? -9.098 12.933 15.468 1.00 87.69 95 ARG A C 1
ATOM 762 O O . ARG A 1 95 ? -9.737 13.893 15.913 1.00 87.69 95 ARG A O 1
ATOM 769 N N . GLN A 1 96 ? -9.590 12.081 14.568 1.00 89.19 96 GLN A N 1
ATOM 770 C CA . GLN A 1 96 ? -10.959 12.143 14.078 1.00 89.19 96 GLN A CA 1
ATOM 771 C C . GLN A 1 96 ? -11.952 11.971 15.234 1.00 89.19 96 GLN A C 1
ATOM 773 O O . GLN A 1 96 ? -12.089 10.902 15.829 1.00 89.19 96 GLN A O 1
ATOM 778 N N . LYS A 1 97 ? -12.687 13.046 15.524 1.00 85.19 97 LYS A N 1
ATOM 779 C CA . LYS A 1 97 ? -13.798 13.030 16.476 1.00 85.19 97 LYS A CA 1
ATOM 780 C C . LYS A 1 97 ? -15.063 12.580 15.768 1.00 85.19 97 LYS A C 1
ATOM 782 O O . LYS A 1 97 ? -15.435 13.143 14.740 1.00 85.19 97 LYS A O 1
ATOM 787 N N . ILE A 1 98 ? -15.750 11.614 16.354 1.00 85.25 98 ILE A N 1
ATOM 788 C CA . ILE A 1 98 ? -17.055 11.159 15.882 1.00 85.25 98 ILE A CA 1
ATOM 789 C C . ILE A 1 98 ? -18.118 11.959 16.641 1.00 85.25 98 ILE A C 1
ATOM 791 O O . ILE A 1 98 ? -18.054 12.073 17.864 1.00 85.25 98 ILE A O 1
ATOM 795 N N . SER A 1 99 ? -19.096 12.533 15.938 1.00 84.44 99 SER A N 1
ATOM 796 C CA . SER A 1 99 ? -20.238 13.192 16.578 1.00 84.44 99 SER A CA 1
ATOM 797 C C . SER A 1 99 ? -21.520 12.427 16.286 1.00 84.44 99 SER A C 1
ATOM 799 O O . SER A 1 99 ? -21.904 12.275 15.130 1.00 84.44 99 SER A O 1
ATOM 801 N N . VAL A 1 100 ? -22.183 11.959 17.342 1.00 79.38 100 VAL A N 1
ATOM 802 C CA . VAL A 1 100 ? -23.457 11.235 17.260 1.00 79.38 100 VAL A CA 1
ATOM 803 C C . VAL A 1 100 ? -24.451 11.921 18.179 1.00 79.38 100 VAL A C 1
ATOM 805 O O . VAL A 1 100 ? -24.266 11.918 19.392 1.00 79.38 100 VAL A O 1
ATOM 808 N N . GLU A 1 101 ? -25.503 12.515 17.611 1.00 77.88 101 GLU A N 1
ATOM 809 C CA . GLU A 1 101 ? -26.633 13.082 18.371 1.00 77.88 101 GLU A CA 1
ATOM 810 C C . GLU A 1 101 ? -26.200 14.035 19.513 1.00 77.88 101 GLU A C 1
ATOM 812 O O . GLU A 1 101 ? -26.784 14.070 20.596 1.00 77.88 101 GLU A O 1
ATOM 817 N N . GLY A 1 102 ? -25.136 14.816 19.285 1.00 71.94 102 GLY A N 1
ATOM 818 C CA . GLY A 1 102 ? -24.588 15.769 20.260 1.00 71.94 102 GLY A CA 1
ATOM 819 C C . GLY A 1 102 ? -23.577 15.193 21.260 1.00 71.94 102 GLY A C 1
ATOM 820 O O . GLY A 1 102 ? -23.026 15.956 22.055 1.00 71.94 102 GLY A O 1
ATOM 821 N N . VAL A 1 103 ? -23.285 13.891 21.199 1.00 71.75 103 VAL A N 1
ATOM 822 C CA . VAL A 1 103 ? -22.163 13.255 21.902 1.00 71.75 103 VAL A CA 1
ATOM 823 C C . VAL A 1 103 ? -20.919 13.355 21.029 1.00 71.75 103 VAL A C 1
ATOM 825 O O . VAL A 1 103 ? -20.966 13.051 19.836 1.00 71.75 103 VAL A O 1
ATOM 828 N N . ILE A 1 104 ? -19.805 13.790 21.616 1.00 81.00 104 ILE A N 1
ATOM 829 C CA . ILE A 1 104 ? -18.500 13.778 20.953 1.00 81.00 104 ILE A CA 1
ATOM 830 C C . ILE A 1 104 ? -17.745 12.558 21.449 1.00 81.00 104 ILE A C 1
ATOM 832 O O . ILE A 1 104 ? -17.565 12.378 22.651 1.00 81.00 104 ILE A O 1
ATOM 836 N N . VAL A 1 105 ? -17.293 11.743 20.514 1.00 81.12 105 VAL A N 1
ATOM 837 C CA . VAL A 1 105 ? -16.614 10.487 20.773 1.00 81.12 105 VAL A CA 1
ATOM 838 C C . VAL A 1 105 ? -15.184 10.573 20.266 1.00 81.12 105 VAL A C 1
ATOM 840 O O . VAL A 1 105 ? -14.935 10.945 19.117 1.00 81.12 105 VAL A O 1
ATOM 843 N N . THR A 1 106 ? -14.256 10.203 21.138 1.00 82.12 106 THR A N 1
ATOM 844 C CA . THR A 1 106 ? -12.850 9.974 20.818 1.00 82.12 106 THR A CA 1
ATOM 845 C C . THR A 1 106 ? -12.582 8.477 20.914 1.00 82.12 106 THR A C 1
ATOM 847 O O . THR A 1 106 ? -13.027 7.826 21.857 1.00 82.12 106 THR A O 1
ATOM 850 N N . CYS A 1 107 ? -11.862 7.926 19.945 1.00 87.31 107 CYS A N 1
ATOM 851 C CA . CYS A 1 107 ? -11.571 6.501 19.866 1.00 87.31 107 CYS A CA 1
ATOM 852 C C . CYS A 1 107 ? -10.077 6.259 20.100 1.00 87.31 107 CYS A C 1
ATOM 854 O O . CYS A 1 107 ? -9.234 6.942 19.520 1.00 87.31 107 CYS A O 1
ATOM 856 N N . VAL A 1 108 ? -9.763 5.281 20.943 1.00 83.75 108 VAL A N 1
ATOM 857 C CA . VAL A 1 108 ? -8.404 4.840 21.248 1.00 83.75 108 VAL A CA 1
ATOM 858 C C . VAL A 1 108 ? -8.308 3.357 20.934 1.00 83.75 108 VAL A C 1
ATOM 860 O O . VAL A 1 108 ? -9.026 2.551 21.519 1.00 83.75 108 VAL A O 1
ATOM 863 N N . LEU A 1 109 ? -7.424 2.997 20.015 1.00 89.12 109 LEU A N 1
ATOM 864 C CA . LEU A 1 109 ? -7.078 1.611 19.742 1.00 89.12 109 LEU A CA 1
ATOM 865 C C . LEU A 1 109 ? -5.984 1.178 20.721 1.00 89.12 109 LEU A C 1
ATOM 867 O O . LEU A 1 109 ? -5.041 1.930 20.963 1.00 89.12 109 LEU A O 1
ATOM 871 N N . VAL A 1 110 ? -6.112 -0.012 21.294 1.00 86.06 110 VAL A N 1
ATOM 872 C CA . VAL A 1 110 ? -5.203 -0.558 22.299 1.00 86.06 110 VAL A CA 1
ATOM 873 C C . VAL A 1 110 ? -4.802 -1.975 21.912 1.00 86.06 110 VAL A C 1
ATOM 875 O O . VAL A 1 110 ? -5.662 -2.808 21.628 1.00 86.06 110 VAL A O 1
ATOM 878 N N . ASN A 1 111 ? -3.504 -2.255 21.956 1.00 89.94 111 ASN A N 1
ATOM 879 C CA . ASN A 1 111 ? -2.965 -3.605 21.847 1.00 89.94 111 ASN A CA 1
ATOM 880 C C . ASN A 1 111 ? -2.343 -4.012 23.185 1.00 89.94 111 ASN A C 1
ATOM 882 O O . ASN A 1 111 ? -1.328 -3.454 23.592 1.00 89.94 111 ASN A O 1
ATOM 886 N N . ASP A 1 112 ? -2.943 -4.972 23.883 1.00 83.50 112 ASP A N 1
ATOM 887 C CA . ASP A 1 112 ? -2.411 -5.452 25.161 1.00 83.50 112 ASP A CA 1
ATOM 888 C C . ASP A 1 112 ? -1.239 -6.435 25.012 1.00 83.50 112 ASP A C 1
ATOM 890 O O . ASP A 1 112 ? -0.618 -6.791 26.012 1.00 83.50 112 ASP A O 1
ATOM 894 N N . GLY A 1 113 ? -0.911 -6.839 23.780 1.00 83.00 113 GLY A N 1
ATOM 895 C CA . GLY A 1 113 ? 0.170 -7.772 23.468 1.00 83.00 113 GLY A CA 1
ATOM 896 C C . GLY A 1 113 ? -0.109 -9.213 23.896 1.00 83.00 113 GLY A C 1
ATOM 897 O O . GLY A 1 113 ? 0.787 -10.049 23.806 1.00 83.00 113 GLY A O 1
ATOM 898 N N . LEU A 1 114 ? -1.321 -9.513 24.376 1.00 84.06 114 LEU A N 1
ATOM 899 C CA . LEU A 1 114 ? -1.703 -10.846 24.842 1.00 84.06 114 LEU A CA 1
ATOM 900 C C . LEU A 1 114 ? -2.441 -11.642 23.763 1.00 84.06 114 LEU A C 1
ATOM 902 O O . LEU A 1 114 ? -2.370 -12.869 23.760 1.00 84.06 114 LEU A O 1
ATOM 906 N N . SER A 1 115 ? -3.144 -10.954 22.858 1.00 85.25 115 SER A N 1
ATOM 907 C CA . SER A 1 115 ? -3.919 -11.565 21.777 1.00 85.25 115 SER A CA 1
ATOM 908 C C . SER A 1 115 ? -3.336 -11.232 20.408 1.00 85.25 115 SER A C 1
ATOM 910 O O . SER A 1 115 ? -3.025 -10.081 20.113 1.00 85.25 115 SER A O 1
ATOM 912 N N . THR A 1 116 ? -3.226 -12.242 19.545 1.00 87.75 116 THR A N 1
ATOM 913 C CA . THR A 1 116 ? -2.828 -12.069 18.139 1.00 87.75 116 THR A CA 1
ATOM 914 C C . THR A 1 116 ? -4.021 -11.784 17.228 1.00 87.75 116 THR A C 1
ATOM 916 O O . THR A 1 116 ? -3.841 -11.295 16.119 1.00 87.75 116 THR A O 1
ATOM 919 N N . SER A 1 117 ? -5.249 -12.061 17.671 1.00 83.25 117 SER A N 1
ATOM 920 C CA . SER A 1 117 ? -6.462 -11.948 16.848 1.00 83.25 117 SER A CA 1
ATOM 921 C C . SER A 1 117 ? -7.380 -10.793 17.245 1.00 83.25 117 SER A C 1
ATOM 923 O O . SER A 1 117 ? -8.427 -10.598 16.622 1.00 83.25 117 SER A O 1
ATOM 925 N N . GLU A 1 118 ? -7.036 -10.051 18.298 1.00 84.25 118 GLU A N 1
ATOM 926 C CA . GLU A 1 118 ? -7.918 -9.054 18.900 1.00 84.25 118 GLU A CA 1
ATOM 927 C C . GLU A 1 118 ? -7.181 -7.756 19.218 1.00 84.25 118 GLU A C 1
ATOM 929 O O . GLU A 1 118 ? -6.050 -7.755 19.696 1.00 84.25 118 GLU A O 1
ATOM 934 N N . LEU A 1 119 ? -7.872 -6.640 19.003 1.00 83.62 119 LEU A N 1
ATOM 935 C CA . LEU A 1 119 ? -7.473 -5.321 19.477 1.00 83.62 119 LEU A CA 1
ATOM 936 C C . LEU A 1 119 ? -8.581 -4.760 20.357 1.00 83.62 119 LEU A C 1
ATOM 938 O O . LEU A 1 119 ? -9.763 -4.978 20.105 1.00 83.62 119 LEU A O 1
ATOM 942 N N . LYS A 1 120 ? -8.226 -3.996 21.383 1.00 82.12 120 LYS A N 1
ATOM 943 C CA . LYS A 1 120 ? -9.207 -3.305 22.223 1.00 82.12 120 LYS A CA 1
ATOM 944 C C . LYS A 1 120 ? -9.463 -1.915 21.666 1.00 82.12 120 LYS A C 1
ATOM 946 O O . LYS A 1 120 ? -8.549 -1.220 21.241 1.00 82.12 120 LYS A O 1
ATOM 951 N N . ILE A 1 121 ? -10.713 -1.488 21.687 1.00 80.62 121 ILE A N 1
ATOM 952 C CA . ILE A 1 121 ? -11.123 -0.136 21.341 1.00 80.62 121 ILE A CA 1
ATOM 953 C C . ILE A 1 121 ? -11.732 0.502 22.583 1.00 80.62 121 ILE A C 1
ATOM 955 O O . ILE A 1 121 ? -12.796 0.102 23.055 1.00 80.62 121 ILE A O 1
ATOM 959 N N . LYS A 1 122 ? -11.068 1.534 23.097 1.00 77.62 122 LYS A N 1
ATOM 960 C CA . LYS A 1 122 ? -11.604 2.391 24.151 1.00 77.62 122 LYS A CA 1
ATOM 961 C C . LYS A 1 122 ? -12.278 3.601 23.523 1.00 77.62 122 LYS A C 1
ATOM 963 O O . LYS A 1 122 ? -11.688 4.336 22.733 1.00 77.62 122 LYS A O 1
ATOM 968 N N . VAL A 1 123 ? -13.529 3.813 23.889 1.00 76.19 123 VAL A N 1
ATOM 969 C CA . VAL A 1 123 ? -14.394 4.869 23.381 1.00 76.19 123 VAL A CA 1
ATOM 970 C C . VAL A 1 123 ? -14.627 5.870 24.504 1.00 76.19 123 VAL A C 1
ATOM 972 O O . VAL A 1 123 ? -15.241 5.563 25.523 1.00 76.19 123 VAL A O 1
ATOM 975 N N . LEU A 1 124 ? -14.111 7.079 24.321 1.00 72.25 124 LEU A N 1
ATOM 976 C CA . LEU A 1 124 ? -14.218 8.181 25.267 1.00 72.25 124 LEU A CA 1
ATOM 977 C C . LEU A 1 124 ? -15.327 9.122 24.803 1.00 72.25 124 LEU A C 1
ATOM 979 O O . LEU A 1 124 ? -15.192 9.814 23.794 1.00 72.25 124 LEU A O 1
ATOM 983 N N . CYS A 1 125 ? -16.416 9.184 25.557 1.00 71.19 125 CYS A N 1
ATOM 984 C CA . CYS A 1 125 ? -17.560 10.033 25.249 1.00 71.19 125 CYS A CA 1
ATOM 985 C C . CYS A 1 125 ? -17.499 11.316 26.083 1.00 71.19 125 CYS A C 1
ATOM 987 O O . CYS A 1 125 ? -17.642 11.274 27.306 1.00 71.19 125 CYS A O 1
ATOM 989 N N . ARG A 1 126 ? -17.329 12.468 25.424 1.00 67.31 126 ARG A N 1
ATOM 990 C CA . ARG A 1 126 ? -17.488 13.792 26.032 1.00 67.31 126 ARG A CA 1
ATOM 991 C C . ARG A 1 126 ? -18.908 14.280 25.821 1.00 67.31 126 ARG A C 1
ATOM 993 O O . ARG A 1 126 ? -19.380 14.370 24.685 1.00 67.31 126 ARG A O 1
ATOM 1000 N N . ASN A 1 127 ? -19.542 14.706 26.906 1.00 61.41 127 ASN A N 1
ATOM 1001 C CA . ASN A 1 127 ? -20.771 15.478 26.813 1.00 61.41 127 ASN A CA 1
ATOM 1002 C C . ASN A 1 127 ? -20.460 16.965 26.995 1.00 61.41 127 ASN A C 1
ATOM 1004 O O . ASN A 1 127 ? -19.710 17.342 27.897 1.00 61.41 127 ASN A O 1
ATOM 1008 N N . ASN A 1 128 ? -21.015 17.828 26.145 1.00 58.12 128 ASN A N 1
ATOM 1009 C CA . ASN A 1 128 ? -20.799 19.281 26.179 1.00 58.12 128 ASN A CA 1
ATOM 1010 C C . ASN A 1 128 ? -21.529 19.939 27.370 1.00 58.12 128 ASN A C 1
ATOM 1012 O O . ASN A 1 128 ? -22.405 20.779 27.190 1.00 58.12 128 ASN A O 1
ATOM 1016 N N . GLY A 1 129 ? -21.223 19.518 28.600 1.00 48.03 129 GLY A N 1
ATOM 1017 C CA . GLY A 1 129 ? -21.846 20.018 29.829 1.00 48.03 129 GLY A CA 1
ATOM 1018 C C . GLY A 1 129 ? -23.262 19.500 30.097 1.00 48.03 129 GLY A C 1
ATOM 1019 O O . GLY A 1 129 ? -23.847 19.857 31.114 1.00 48.03 129 GLY A O 1
ATOM 1020 N N . ARG A 1 130 ? -23.817 18.644 29.231 1.00 48.88 130 ARG A N 1
ATOM 1021 C CA . ARG A 1 130 ? -25.075 17.938 29.505 1.00 48.88 130 ARG A CA 1
ATOM 1022 C C . ARG A 1 130 ? -24.782 16.744 30.417 1.00 48.88 130 ARG A C 1
ATOM 1024 O O . ARG A 1 130 ? -23.780 16.054 30.238 1.00 48.88 130 ARG A O 1
ATOM 1031 N N . ASN A 1 131 ? -25.628 16.501 31.412 1.00 47.69 131 ASN A N 1
ATOM 1032 C CA . ASN A 1 131 ? -25.464 15.333 32.269 1.00 47.69 131 ASN A CA 1
ATOM 1033 C C . ASN A 1 131 ? -25.890 14.094 31.467 1.00 47.69 131 ASN A C 1
ATOM 1035 O O . ASN A 1 131 ? -27.053 13.988 31.066 1.00 47.69 131 ASN A O 1
ATOM 1039 N N . LEU A 1 132 ? -24.940 13.195 31.175 1.00 46.06 132 LEU A N 1
ATOM 1040 C CA . LEU A 1 132 ? -25.264 11.950 30.488 1.00 46.06 132 LEU A CA 1
ATOM 1041 C C . LEU A 1 132 ? -26.251 11.142 31.329 1.00 46.06 132 LEU A C 1
ATOM 1043 O O . LEU A 1 132 ? -27.078 10.528 30.718 1.00 46.06 132 LEU A O 1
ATOM 1047 N N . GLU A 1 133 ? -26.364 11.227 32.653 1.00 43.47 133 GLU A N 1
ATOM 1048 C CA . GLU A 1 133 ? -27.432 10.496 33.382 1.00 43.47 133 GLU A CA 1
ATOM 1049 C C . GLU A 1 133 ? -28.865 10.819 32.904 1.00 43.47 133 GLU A C 1
ATOM 1051 O O . GLU A 1 133 ? -29.751 9.972 32.976 1.00 43.47 133 GLU A O 1
ATOM 1056 N N . HIS A 1 134 ? -29.086 12.001 32.316 1.00 41.78 134 HIS A N 1
ATOM 1057 C CA . HIS A 1 134 ? -30.375 12.387 31.727 1.00 41.78 134 HIS A CA 1
ATOM 1058 C C . HIS A 1 134 ? -30.555 11.915 30.270 1.00 41.78 134 HIS A C 1
ATOM 1060 O O . HIS A 1 134 ? -31.679 11.855 29.777 1.00 41.78 134 HIS A O 1
ATOM 1066 N N . PHE A 1 135 ? -29.458 11.578 29.581 1.00 41.72 135 PHE A N 1
ATOM 1067 C CA . PHE A 1 135 ? -29.400 11.126 28.180 1.00 41.72 135 PHE A CA 1
ATOM 1068 C C . PHE A 1 135 ? -28.707 9.768 28.010 1.00 41.72 135 PHE A C 1
ATOM 1070 O O . PHE A 1 135 ? -28.403 9.402 26.891 1.00 41.72 135 PHE A O 1
ATOM 1077 N N . MET A 1 136 ? -28.364 9.098 29.104 1.00 41.09 136 MET A N 1
ATOM 1078 C CA . MET A 1 136 ? -27.574 7.876 29.318 1.00 41.09 136 MET A CA 1
ATOM 1079 C C . MET A 1 136 ? -28.158 7.089 30.503 1.00 41.09 136 MET A C 1
ATOM 1081 O O . MET A 1 136 ? -27.450 6.516 31.312 1.00 41.09 136 MET A O 1
ATOM 1085 N N . PHE A 1 137 ? -29.489 7.121 30.574 1.00 49.19 137 PHE A N 1
ATOM 1086 C CA . PHE A 1 137 ? -30.373 5.965 30.704 1.00 49.19 137 PHE A CA 1
ATOM 1087 C C . PHE A 1 137 ? -30.395 5.179 32.016 1.00 49.19 137 PHE A C 1
ATOM 1089 O O . PHE A 1 137 ? -29.554 4.310 32.238 1.00 49.19 137 PHE A O 1
ATOM 1096 N N . PRO A 1 138 ? -31.488 5.332 32.792 1.00 41.59 138 PRO A N 1
ATOM 1097 C CA . PRO A 1 138 ? -32.115 4.185 33.447 1.00 41.59 138 PRO A CA 1
ATOM 1098 C C . PRO A 1 138 ? -32.145 2.963 32.516 1.00 41.59 138 PRO A C 1
ATOM 1100 O O . PRO A 1 138 ? -32.392 3.094 31.311 1.00 41.59 138 PRO A O 1
ATOM 1103 N N . HIS A 1 139 ? -31.900 1.781 33.085 1.00 43.50 139 HIS A N 1
ATOM 1104 C CA . HIS A 1 139 ? -32.034 0.483 32.418 1.00 43.50 139 HIS A CA 1
ATOM 1105 C C . HIS A 1 139 ? -33.266 0.466 31.483 1.00 43.50 139 HIS A C 1
ATOM 1107 O O . HIS A 1 139 ? -34.382 0.729 31.928 1.00 43.50 139 HIS A O 1
ATOM 1113 N N . GLY A 1 140 ? -33.065 0.191 30.186 1.00 49.81 140 GLY A N 1
ATOM 1114 C CA . GLY A 1 140 ? -34.157 -0.000 29.216 1.00 49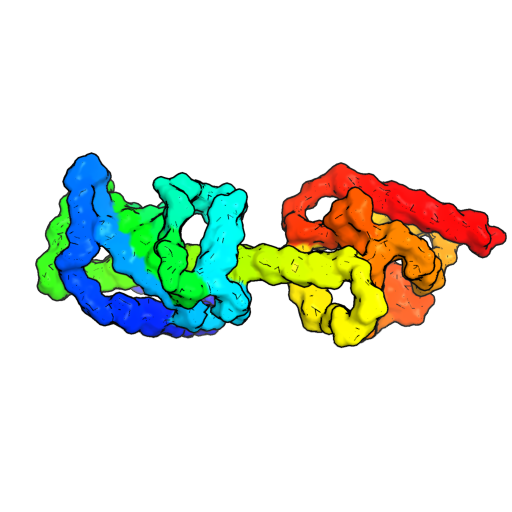.81 140 GLY A CA 1
ATOM 1115 C C . GLY A 1 140 ? -34.564 1.198 28.344 1.00 49.81 140 GLY A C 1
ATOM 1116 O O . GLY A 1 140 ? -35.526 1.088 27.584 1.00 49.81 140 GLY A O 1
ATOM 1117 N N . SER A 1 141 ? -33.869 2.338 28.381 1.00 57.19 141 SER A N 1
ATOM 1118 C CA . SER A 1 141 ? -34.223 3.437 27.469 1.00 57.19 141 SER A CA 1
ATOM 1119 C C . SER A 1 141 ? -33.864 3.155 26.005 1.00 57.19 141 SER A C 1
ATOM 1121 O O . SER A 1 141 ? -32.713 2.930 25.642 1.00 57.19 141 SER A O 1
ATOM 1123 N N . ILE A 1 142 ? -34.847 3.295 25.120 1.00 64.88 142 ILE A N 1
ATOM 1124 C CA . ILE A 1 142 ? -34.710 3.048 23.677 1.00 64.88 142 ILE A CA 1
ATOM 1125 C C . ILE A 1 142 ? -33.738 4.033 23.009 1.00 64.88 142 ILE A C 1
ATOM 1127 O O . ILE A 1 142 ? -32.974 3.663 22.112 1.00 64.88 142 ILE A O 1
ATOM 1131 N N . VAL A 1 143 ? -33.731 5.291 23.460 1.00 65.88 143 VAL A N 1
ATOM 1132 C CA . VAL A 1 143 ? -32.830 6.326 22.924 1.00 65.88 143 VAL A CA 1
ATOM 1133 C C . VAL A 1 143 ? -31.367 5.978 23.247 1.00 65.88 143 VAL A C 1
ATOM 1135 O O . VAL A 1 143 ? -30.483 6.269 22.444 1.00 65.88 143 VAL A O 1
ATOM 1138 N N . ALA A 1 144 ? -31.130 5.241 24.341 1.00 59.59 144 ALA A N 1
ATOM 1139 C CA . ALA A 1 144 ? -29.826 4.692 24.734 1.00 59.59 144 ALA A CA 1
ATOM 1140 C C . ALA A 1 144 ? -29.231 3.809 23.729 1.00 59.59 144 ALA A C 1
ATOM 1142 O O . ALA A 1 144 ? -28.129 4.015 23.227 1.00 59.59 144 ALA A O 1
ATOM 1143 N N . THR A 1 145 ? -30.022 2.794 23.485 1.00 63.66 145 THR A N 1
ATOM 1144 C CA . THR A 1 145 ? -29.614 1.672 22.723 1.00 63.66 145 THR A CA 1
ATOM 1145 C C . THR A 1 145 ? -29.398 2.172 21.309 1.00 63.66 145 THR A C 1
ATOM 1147 O O . THR A 1 145 ? -28.438 1.763 20.674 1.00 63.66 145 THR A O 1
ATOM 1150 N N . LYS A 1 146 ? -30.203 3.140 20.847 1.00 69.12 146 LYS A N 1
ATOM 1151 C CA . LYS A 1 146 ? -29.996 3.804 19.565 1.00 69.12 146 LYS A CA 1
ATOM 1152 C C . LYS A 1 146 ? -28.685 4.599 19.498 1.00 69.12 146 LYS A C 1
ATOM 1154 O O . LYS A 1 146 ? -27.897 4.335 18.596 1.00 69.12 146 LYS A O 1
ATOM 1159 N N . ILE A 1 147 ? -28.436 5.541 20.414 1.00 69.81 147 ILE A N 1
ATOM 1160 C CA . ILE A 1 147 ? -27.218 6.375 20.379 1.00 69.81 147 ILE A CA 1
ATOM 1161 C C . ILE A 1 147 ? -25.965 5.509 20.558 1.00 69.81 147 ILE A C 1
ATOM 1163 O O . ILE A 1 147 ? -25.023 5.634 19.783 1.00 69.81 147 ILE A O 1
ATOM 1167 N N . GLY A 1 148 ? -25.976 4.577 21.514 1.00 69.69 148 GLY A N 1
ATOM 1168 C CA . GLY A 1 148 ? -24.883 3.631 21.736 1.00 69.69 148 GLY A CA 1
ATOM 1169 C C . GLY A 1 148 ? -24.597 2.772 20.503 1.00 69.69 148 GLY A C 1
ATOM 1170 O O . GLY A 1 148 ? -23.446 2.672 20.091 1.00 69.69 148 GLY A O 1
ATOM 1171 N N . LYS A 1 149 ? -25.635 2.235 19.841 1.00 70.25 149 LYS A N 1
ATOM 1172 C CA . LYS A 1 149 ? -25.474 1.506 18.569 1.00 70.25 149 LYS A CA 1
ATOM 1173 C C . LYS A 1 149 ? -24.851 2.379 17.484 1.00 70.25 149 LYS A C 1
ATOM 1175 O O . LYS A 1 149 ? -23.950 1.918 16.797 1.00 70.25 149 LYS A O 1
ATOM 1180 N N . MET A 1 150 ? -25.293 3.627 17.334 1.00 76.25 150 MET A N 1
ATOM 1181 C CA . MET A 1 150 ? -24.710 4.544 16.350 1.00 76.25 150 MET A CA 1
ATOM 1182 C C . MET A 1 150 ? -23.230 4.817 16.642 1.00 76.25 150 MET A C 1
ATOM 1184 O O . MET A 1 150 ? -22.416 4.723 15.732 1.00 76.25 150 MET A O 1
ATOM 1188 N N . ILE A 1 151 ? -22.865 5.074 17.903 1.00 75.81 151 ILE A N 1
ATOM 1189 C CA . ILE A 1 151 ? -21.463 5.258 18.308 1.00 75.81 151 ILE A CA 1
ATOM 1190 C C . ILE A 1 151 ? -20.630 4.025 17.949 1.00 75.81 151 ILE A C 1
ATOM 1192 O O . ILE A 1 151 ? -19.586 4.167 17.321 1.00 75.81 151 ILE A O 1
ATOM 1196 N N . VAL A 1 152 ? -21.105 2.826 18.289 1.00 74.50 152 VAL A N 1
ATOM 1197 C CA . VAL A 1 152 ? -20.424 1.565 17.959 1.00 74.50 152 VAL A CA 1
ATOM 1198 C C . VAL A 1 152 ? -20.210 1.427 16.453 1.00 74.50 152 VAL A C 1
ATOM 1200 O O . VAL A 1 152 ? -19.105 1.109 16.030 1.00 74.50 152 VAL A O 1
ATOM 1203 N N . VAL A 1 153 ? -21.240 1.678 15.640 1.00 79.56 153 VAL A N 1
ATOM 1204 C CA . VAL A 1 153 ? -21.156 1.574 14.173 1.00 79.56 153 VAL A CA 1
ATOM 1205 C C . VAL A 1 153 ? -20.098 2.529 13.617 1.00 79.56 153 VAL A C 1
ATOM 1207 O O . VAL A 1 153 ? -19.286 2.136 12.781 1.00 79.56 153 VAL A O 1
ATOM 1210 N N . GLU A 1 154 ? -20.101 3.781 14.072 1.00 83.81 154 GLU A N 1
ATOM 1211 C CA . GLU A 1 154 ? -19.135 4.793 13.636 1.00 83.81 154 GLU A CA 1
ATOM 1212 C C . GLU A 1 154 ? -17.704 4.435 14.061 1.00 83.81 154 GLU A C 1
ATOM 1214 O O . GLU A 1 154 ? -16.775 4.524 13.259 1.00 83.81 154 GLU A O 1
ATOM 1219 N N . VAL A 1 155 ? -17.529 3.975 15.303 1.00 83.44 155 VAL A N 1
ATOM 1220 C CA . VAL A 1 155 ? -16.233 3.550 15.847 1.00 83.44 155 VAL A CA 1
ATOM 1221 C C . VAL A 1 155 ? -15.698 2.326 15.106 1.00 83.44 155 VAL A C 1
ATOM 1223 O O . VAL A 1 155 ? -14.536 2.312 14.711 1.00 83.44 155 VAL A O 1
ATOM 1226 N N . ALA A 1 156 ? -16.541 1.323 14.859 1.00 80.44 156 ALA A N 1
ATOM 1227 C CA . ALA A 1 156 ? -16.170 0.126 14.112 1.00 80.44 156 ALA A CA 1
ATOM 1228 C C . ALA A 1 156 ? -15.736 0.464 12.684 1.00 80.44 156 ALA A C 1
ATOM 1230 O O . ALA A 1 156 ? -14.751 -0.077 12.186 1.00 80.44 156 ALA A O 1
ATOM 1231 N N . ARG A 1 157 ? -16.439 1.398 12.033 1.00 84.69 157 ARG A N 1
ATOM 1232 C CA . ARG A 1 157 ? -16.085 1.869 10.691 1.00 84.69 157 ARG A CA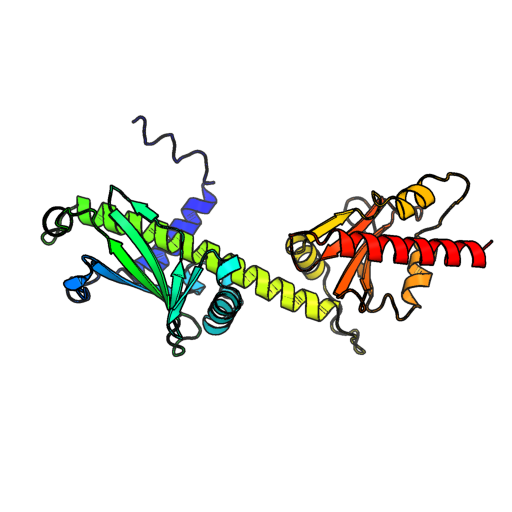 1
ATOM 1233 C C . ARG A 1 157 ? -14.742 2.589 10.682 1.00 84.69 157 ARG A C 1
ATOM 1235 O O . ARG A 1 157 ? -13.939 2.340 9.787 1.00 84.69 157 ARG A O 1
ATOM 1242 N N . LEU A 1 158 ? -14.503 3.462 11.662 1.00 88.62 158 LEU A N 1
ATOM 1243 C CA . LEU A 1 158 ? -13.226 4.155 11.815 1.00 88.62 158 LEU A CA 1
ATOM 1244 C C . LEU A 1 158 ? -12.086 3.151 12.024 1.00 88.62 158 LEU A C 1
ATOM 1246 O O . LEU A 1 158 ? -11.095 3.197 11.300 1.00 88.62 158 LEU A O 1
ATOM 1250 N N . ALA A 1 159 ? -12.258 2.209 12.954 1.00 87.12 159 ALA A N 1
ATOM 1251 C CA . ALA A 1 159 ? -11.268 1.177 13.236 1.00 87.12 159 ALA A CA 1
ATOM 1252 C C . ALA A 1 159 ? -10.973 0.320 11.999 1.00 87.12 159 ALA A C 1
ATOM 1254 O O . ALA A 1 159 ? -9.811 0.173 11.633 1.00 87.12 159 ALA A O 1
ATOM 1255 N N . LEU A 1 160 ? -12.003 -0.170 11.299 1.00 88.25 160 LEU A N 1
ATOM 1256 C CA . LEU A 1 160 ? -11.831 -0.946 10.069 1.00 88.25 160 LEU A CA 1
ATOM 1257 C C . LEU A 1 160 ? -11.090 -0.152 8.990 1.00 88.25 160 LEU A C 1
ATOM 1259 O O . LEU A 1 160 ? -10.169 -0.674 8.369 1.00 88.25 160 LEU A O 1
ATOM 1263 N N . ALA A 1 161 ? -11.466 1.108 8.759 1.00 89.94 161 ALA A N 1
ATOM 1264 C CA . ALA A 1 161 ? -10.817 1.942 7.751 1.00 89.94 161 ALA A CA 1
ATOM 1265 C C . ALA A 1 161 ? -9.318 2.124 8.040 1.00 89.94 161 ALA A C 1
ATOM 1267 O O . ALA A 1 161 ? -8.493 2.045 7.128 1.00 89.94 161 ALA A O 1
ATOM 1268 N N . VAL A 1 162 ? -8.968 2.330 9.311 1.00 91.81 162 VAL A N 1
ATOM 1269 C CA . VAL A 1 162 ? -7.584 2.498 9.758 1.00 91.81 162 VAL A CA 1
ATOM 1270 C C . VAL A 1 162 ? -6.803 1.183 9.678 1.00 91.81 162 VAL A C 1
ATOM 1272 O O . VAL A 1 162 ? -5.728 1.158 9.080 1.00 91.81 162 VAL A O 1
ATOM 1275 N N . LEU A 1 163 ? -7.353 0.085 10.203 1.00 91.50 163 LEU A N 1
ATOM 1276 C CA . LEU A 1 163 ? -6.724 -1.240 10.161 1.00 91.50 163 LEU A CA 1
ATOM 1277 C C . LEU A 1 163 ? -6.503 -1.709 8.725 1.00 91.50 163 LEU A C 1
ATOM 1279 O O . LEU A 1 163 ? -5.427 -2.191 8.391 1.00 91.50 163 LEU A O 1
ATOM 1283 N N . LYS A 1 164 ? -7.477 -1.486 7.842 1.00 92.38 164 LYS A N 1
ATOM 1284 C CA . LYS A 1 164 ? -7.340 -1.778 6.415 1.00 92.38 164 LYS A CA 1
ATOM 1285 C C . LYS A 1 164 ? -6.218 -0.970 5.773 1.00 92.38 164 LYS A C 1
ATOM 1287 O O . LYS A 1 164 ? -5.475 -1.497 4.952 1.00 92.38 164 LYS A O 1
ATOM 1292 N N . LYS A 1 165 ? -6.081 0.309 6.131 1.00 91.88 165 LYS A N 1
ATOM 1293 C CA . LYS A 1 165 ? -4.989 1.148 5.627 1.00 91.88 165 LYS A CA 1
ATOM 1294 C C . LYS A 1 165 ? -3.624 0.625 6.091 1.00 91.88 165 LYS A C 1
ATOM 1296 O O . LYS A 1 165 ? -2.699 0.620 5.285 1.00 91.88 165 LYS A O 1
ATOM 1301 N N . ALA A 1 166 ? -3.511 0.177 7.343 1.00 94.00 166 ALA A N 1
ATOM 1302 C CA . ALA A 1 166 ? -2.295 -0.449 7.866 1.00 94.00 166 ALA A CA 1
ATOM 1303 C C . ALA A 1 166 ? -1.991 -1.772 7.153 1.00 94.00 166 ALA A C 1
ATOM 1305 O O . ALA A 1 166 ? -0.889 -1.951 6.651 1.00 94.00 166 ALA A O 1
ATOM 1306 N N . ALA A 1 167 ? -2.991 -2.642 6.997 1.00 94.25 167 ALA A N 1
ATOM 1307 C CA . ALA A 1 167 ? -2.856 -3.909 6.283 1.00 94.25 167 ALA A CA 1
ATOM 1308 C C . ALA A 1 167 ? -2.391 -3.720 4.828 1.00 94.25 167 ALA A C 1
ATOM 1310 O O . ALA A 1 167 ? -1.480 -4.398 4.372 1.00 94.25 167 ALA A O 1
ATOM 1311 N N . ILE A 1 168 ? -2.966 -2.750 4.106 1.00 92.44 168 ILE A N 1
ATOM 1312 C CA . ILE A 1 168 ? -2.539 -2.396 2.741 1.00 92.44 168 ILE A CA 1
ATOM 1313 C C . ILE A 1 168 ? -1.087 -1.907 2.722 1.00 92.44 168 ILE A C 1
ATOM 1315 O O . ILE A 1 168 ? -0.351 -2.190 1.780 1.00 92.44 168 ILE A O 1
ATOM 1319 N N . ARG A 1 169 ? -0.669 -1.141 3.735 1.00 92.31 169 ARG A N 1
ATOM 1320 C CA . ARG A 1 169 ? 0.709 -0.662 3.836 1.00 92.31 169 ARG A CA 1
ATOM 1321 C C . ARG A 1 169 ? 1.673 -1.825 4.073 1.00 92.31 169 ARG A C 1
ATOM 1323 O O . ARG A 1 169 ? 2.638 -1.925 3.327 1.00 92.31 169 ARG A O 1
ATOM 1330 N N . LEU A 1 170 ? 1.364 -2.727 5.003 1.00 94.00 170 LEU A N 1
ATOM 1331 C CA . LEU A 1 170 ? 2.142 -3.946 5.246 1.00 94.00 170 LEU A CA 1
ATOM 1332 C C . LEU A 1 170 ? 2.249 -4.820 3.989 1.00 94.00 170 LEU A C 1
ATOM 1334 O O . LEU A 1 170 ? 3.354 -5.196 3.608 1.00 94.00 170 LEU A O 1
ATOM 1338 N N . GLU A 1 171 ? 1.132 -5.069 3.297 1.00 93.94 171 GLU A N 1
ATOM 1339 C CA . GLU A 1 171 ? 1.116 -5.849 2.049 1.00 93.94 171 GLU A CA 1
ATOM 1340 C C . GLU A 1 171 ? 1.983 -5.199 0.978 1.00 93.94 171 GLU A C 1
ATOM 1342 O O . GLU A 1 171 ? 2.763 -5.865 0.299 1.00 93.94 171 GLU A O 1
ATOM 1347 N N . ARG A 1 172 ? 1.892 -3.875 0.845 1.00 93.50 172 ARG A N 1
ATOM 1348 C CA . ARG A 1 172 ? 2.739 -3.134 -0.080 1.00 93.50 172 ARG A CA 1
ATOM 1349 C C . ARG A 1 172 ? 4.213 -3.307 0.264 1.00 93.50 172 ARG A C 1
ATOM 1351 O O . ARG A 1 172 ? 4.984 -3.537 -0.655 1.00 93.50 172 ARG A O 1
ATOM 1358 N N . GLU A 1 173 ? 4.616 -3.181 1.527 1.00 92.38 173 GLU A N 1
ATOM 1359 C CA . GLU A 1 173 ? 6.023 -3.342 1.918 1.00 92.38 173 GLU A CA 1
ATOM 1360 C C . GLU A 1 173 ? 6.514 -4.785 1.713 1.00 92.38 173 GLU A C 1
ATOM 1362 O O . GLU A 1 173 ? 7.640 -4.996 1.258 1.00 92.38 173 GLU A O 1
ATOM 1367 N N . GLU A 1 174 ? 5.662 -5.777 1.974 1.00 91.88 174 GLU A N 1
ATOM 1368 C CA . GLU A 1 174 ? 5.951 -7.195 1.743 1.00 91.88 174 GLU A CA 1
ATOM 1369 C C . GLU A 1 174 ? 6.189 -7.479 0.252 1.00 91.88 174 GLU A C 1
ATOM 1371 O O . GLU A 1 174 ? 7.234 -8.024 -0.118 1.00 91.88 174 GLU A O 1
ATOM 1376 N N . LEU A 1 175 ? 5.274 -7.029 -0.616 1.00 92.31 175 LEU A N 1
ATOM 1377 C CA . LEU A 1 175 ? 5.424 -7.139 -2.068 1.00 92.31 175 LEU A CA 1
ATOM 1378 C C . LEU A 1 175 ? 6.597 -6.301 -2.578 1.00 92.31 175 LEU A C 1
ATOM 1380 O O . LEU A 1 175 ? 7.370 -6.744 -3.421 1.00 92.31 175 LEU A O 1
ATOM 1384 N N . TRP A 1 176 ? 6.789 -5.092 -2.058 1.00 93.31 176 TRP A N 1
ATOM 1385 C CA . TRP A 1 176 ? 7.916 -4.252 -2.448 1.00 93.31 176 TRP A CA 1
ATOM 1386 C C . TRP A 1 176 ? 9.240 -4.961 -2.172 1.00 93.31 176 TRP A C 1
ATOM 1388 O O . TRP A 1 176 ? 10.107 -5.037 -3.044 1.00 93.31 176 TRP A O 1
ATOM 1398 N N . SER A 1 177 ? 9.380 -5.536 -0.978 1.00 90.88 177 SER A N 1
ATOM 1399 C CA . SER A 1 177 ? 10.547 -6.319 -0.579 1.00 90.88 177 SER A CA 1
ATOM 1400 C C . SER A 1 177 ? 10.730 -7.548 -1.473 1.00 90.88 177 SER A C 1
ATOM 1402 O O . SER A 1 177 ? 11.836 -7.804 -1.959 1.00 90.88 177 SER A O 1
ATOM 1404 N N . SER A 1 178 ? 9.652 -8.277 -1.782 1.00 89.19 178 SER A N 1
ATOM 1405 C CA . SER A 1 178 ? 9.739 -9.458 -2.645 1.00 89.19 178 SER A CA 1
ATOM 1406 C C . SER A 1 178 ? 10.167 -9.112 -4.072 1.00 89.19 178 SER A C 1
ATOM 1408 O O . SER A 1 178 ? 10.976 -9.835 -4.649 1.00 89.19 178 SER A O 1
ATOM 1410 N N . PHE A 1 179 ? 9.675 -8.000 -4.623 1.00 89.06 179 PHE A N 1
ATOM 1411 C CA . PHE A 1 179 ? 10.003 -7.546 -5.975 1.00 89.06 179 PHE A CA 1
ATOM 1412 C C . PHE A 1 179 ? 11.372 -6.870 -6.083 1.00 89.06 179 PHE A C 1
ATOM 1414 O O . PHE A 1 179 ? 11.920 -6.839 -7.182 1.00 89.06 179 PHE A O 1
ATOM 1421 N N . SER A 1 180 ? 11.907 -6.315 -4.991 1.00 89.62 180 SER A N 1
ATOM 1422 C CA . SER A 1 180 ? 13.196 -5.602 -4.959 1.00 89.62 180 SER A CA 1
ATOM 1423 C C . SER A 1 180 ? 14.381 -6.480 -4.550 1.00 89.62 180 SER A C 1
ATOM 1425 O O . SER A 1 180 ? 15.535 -6.089 -4.742 1.00 89.62 180 SER A O 1
ATOM 1427 N N . THR A 1 181 ? 14.124 -7.667 -3.996 1.00 85.38 181 THR A N 1
ATOM 1428 C CA . THR A 1 181 ? 15.180 -8.574 -3.540 1.00 85.38 181 THR A CA 1
ATOM 1429 C C . THR A 1 181 ? 15.752 -9.394 -4.695 1.00 85.38 181 THR A C 1
ATOM 1431 O O . THR A 1 181 ? 15.029 -10.056 -5.436 1.00 85.38 181 THR A O 1
ATOM 1434 N N . GLU A 1 182 ? 17.080 -9.422 -4.790 1.00 73.38 182 GLU A N 1
ATOM 1435 C CA . GLU A 1 182 ? 17.827 -10.317 -5.673 1.00 73.38 182 GLU A CA 1
ATOM 1436 C C . GLU A 1 182 ? 17.642 -11.775 -5.235 1.00 73.38 182 GLU A C 1
ATOM 1438 O O . GLU A 1 182 ? 18.274 -12.243 -4.286 1.00 73.38 182 GLU A O 1
ATOM 1443 N N . ARG A 1 183 ? 16.751 -12.510 -5.908 1.00 68.19 183 ARG A N 1
ATOM 1444 C CA . ARG A 1 183 ? 16.581 -13.948 -5.676 1.00 68.19 183 ARG A CA 1
ATOM 1445 C C . ARG A 1 183 ? 17.418 -14.737 -6.678 1.00 68.19 183 ARG A C 1
ATOM 1447 O O . ARG A 1 183 ? 17.257 -14.597 -7.883 1.00 68.19 183 ARG A O 1
ATOM 1454 N N . ARG A 1 184 ? 18.310 -15.591 -6.163 1.00 55.84 184 ARG A N 1
ATOM 1455 C CA . ARG A 1 184 ? 19.066 -16.574 -6.966 1.00 55.84 184 ARG A CA 1
ATOM 1456 C C . ARG A 1 184 ? 18.217 -17.781 -7.374 1.00 55.84 184 ARG A C 1
ATOM 1458 O O . ARG A 1 184 ? 18.622 -18.530 -8.255 1.00 55.84 184 ARG A O 1
ATOM 1465 N N . ASP A 1 185 ? 17.077 -17.968 -6.713 1.00 59.38 185 ASP A N 1
ATOM 1466 C CA . ASP A 1 185 ? 16.199 -19.119 -6.870 1.00 59.38 185 ASP A CA 1
ATOM 1467 C C . ASP A 1 185 ? 14.876 -18.665 -7.510 1.00 59.38 185 ASP A C 1
ATOM 1469 O O . ASP A 1 185 ? 14.083 -17.949 -6.894 1.00 59.38 185 ASP A O 1
ATOM 1473 N N . TRP A 1 186 ? 14.679 -19.037 -8.777 1.00 62.12 186 TRP A N 1
ATOM 1474 C CA . TRP A 1 186 ? 13.538 -18.641 -9.621 1.00 62.12 186 TRP A CA 1
ATOM 1475 C C . TRP A 1 186 ? 12.241 -19.390 -9.267 1.00 62.12 186 TRP A C 1
ATOM 1477 O O . TRP A 1 186 ? 11.203 -19.187 -9.881 1.00 62.12 186 TRP A O 1
ATOM 1487 N N . SER A 1 187 ? 12.273 -20.254 -8.252 1.00 59.91 187 SER A N 1
ATOM 1488 C CA . SER A 1 187 ? 11.118 -21.030 -7.784 1.00 59.91 187 SER A CA 1
ATOM 1489 C C . SER A 1 187 ? 10.005 -20.186 -7.146 1.00 59.91 187 SER A C 1
ATOM 1491 O O . SER A 1 187 ? 8.900 -20.686 -6.962 1.00 59.91 187 SER A O 1
ATOM 1493 N N . ASN A 1 188 ? 10.270 -18.910 -6.844 1.00 66.94 188 ASN A N 1
ATOM 1494 C CA . ASN A 1 188 ? 9.304 -17.969 -6.276 1.00 66.94 188 ASN A CA 1
ATOM 1495 C C . ASN A 1 188 ? 9.239 -16.669 -7.097 1.00 66.94 188 ASN A C 1
ATOM 1497 O O . ASN A 1 188 ? 9.429 -15.579 -6.540 1.00 66.94 188 ASN A O 1
ATOM 1501 N N . GLU A 1 189 ? 9.038 -16.784 -8.412 1.00 78.94 189 GLU A N 1
ATOM 1502 C CA . GLU A 1 189 ? 8.687 -15.638 -9.257 1.00 78.94 189 GLU A CA 1
ATOM 1503 C C . GLU A 1 189 ? 7.378 -14.992 -8.766 1.00 78.94 189 GLU A C 1
ATOM 1505 O O . GLU A 1 189 ? 6.427 -15.711 -8.436 1.00 78.94 189 GLU A O 1
ATOM 1510 N N . PRO A 1 190 ? 7.297 -13.651 -8.701 1.00 85.00 190 PRO A N 1
ATOM 1511 C CA . PRO A 1 190 ? 6.058 -12.974 -8.374 1.00 85.00 190 PRO A CA 1
ATOM 1512 C C . PRO A 1 190 ? 4.965 -13.300 -9.386 1.00 85.00 190 PRO A C 1
ATOM 1514 O O . PRO A 1 190 ? 5.178 -13.241 -10.598 1.00 85.00 190 PRO A O 1
ATOM 1517 N N . THR A 1 191 ? 3.768 -13.593 -8.894 1.00 88.56 191 THR A N 1
ATOM 1518 C CA . THR A 1 191 ? 2.625 -13.870 -9.763 1.00 88.56 191 THR A CA 1
ATOM 1519 C C . THR A 1 191 ? 2.090 -12.584 -10.400 1.00 88.56 191 THR A C 1
ATOM 1521 O O . THR A 1 191 ? 2.283 -11.473 -9.895 1.00 88.56 191 THR A O 1
ATOM 1524 N N . VAL A 1 192 ? 1.341 -12.725 -11.498 1.00 87.19 192 VAL A N 1
ATOM 1525 C CA . VAL A 1 192 ? 0.621 -11.600 -12.125 1.00 87.19 192 VAL A CA 1
ATOM 1526 C C . VAL A 1 192 ? -0.348 -10.938 -11.134 1.00 87.19 192 VAL A C 1
ATOM 1528 O O . VAL A 1 192 ? -0.538 -9.724 -11.169 1.00 87.19 192 VAL A O 1
ATOM 1531 N N . GLU A 1 193 ? -0.947 -11.714 -10.230 1.00 88.81 193 GLU A N 1
ATOM 1532 C CA . GLU A 1 193 ? -1.845 -11.199 -9.190 1.00 88.81 193 GLU A CA 1
ATOM 1533 C C . GLU A 1 193 ? -1.093 -10.321 -8.186 1.00 88.81 193 GLU A C 1
ATOM 1535 O O . GLU A 1 193 ? -1.499 -9.185 -7.954 1.00 88.81 193 GLU A O 1
ATOM 1540 N N . GLN A 1 194 ? 0.053 -10.790 -7.682 1.00 90.62 194 GLN A N 1
ATOM 1541 C CA . GLN A 1 194 ? 0.919 -10.014 -6.788 1.00 90.62 194 GLN A CA 1
ATOM 1542 C C . GLN A 1 194 ? 1.403 -8.722 -7.449 1.00 90.62 194 GLN A C 1
ATOM 1544 O O . GLN A 1 194 ? 1.446 -7.664 -6.823 1.00 90.62 194 GLN A O 1
ATOM 1549 N N . TYR A 1 195 ? 1.724 -8.783 -8.740 1.00 89.75 195 TYR A N 1
ATOM 1550 C CA . TYR A 1 195 ? 2.081 -7.601 -9.508 1.00 89.75 195 TYR A CA 1
ATOM 1551 C C . TYR A 1 195 ? 0.936 -6.583 -9.593 1.00 89.75 195 TYR A C 1
ATOM 1553 O O . TYR A 1 195 ? 1.144 -5.390 -9.356 1.00 89.75 195 TYR A O 1
ATOM 1561 N N . ARG A 1 196 ? -0.281 -7.038 -9.906 1.00 89.62 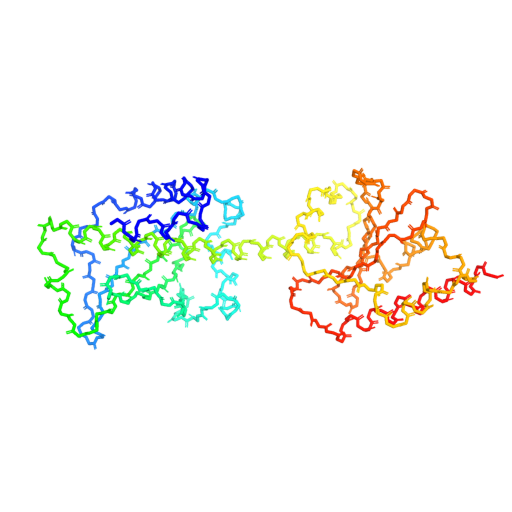196 ARG A N 1
ATOM 1562 C CA . ARG A 1 196 ? -1.470 -6.173 -9.965 1.00 89.62 196 ARG A CA 1
ATOM 1563 C C . ARG A 1 196 ? -1.772 -5.541 -8.607 1.00 89.62 196 ARG A C 1
ATOM 1565 O O . ARG A 1 196 ? -2.068 -4.346 -8.555 1.00 89.62 196 ARG A O 1
ATOM 1572 N N . ASP A 1 197 ? -1.650 -6.312 -7.532 1.00 91.06 197 ASP A N 1
ATOM 1573 C CA . ASP A 1 197 ? -1.836 -5.821 -6.168 1.00 91.06 197 ASP A CA 1
ATOM 1574 C C . ASP A 1 197 ? -0.785 -4.752 -5.817 1.00 91.06 197 ASP A C 1
ATOM 1576 O O . ASP A 1 197 ? -1.149 -3.675 -5.338 1.00 91.06 197 ASP A O 1
ATOM 1580 N N . LEU A 1 198 ? 0.493 -4.966 -6.155 1.00 91.38 198 LEU A N 1
ATOM 1581 C CA . LEU A 1 198 ? 1.551 -3.963 -5.974 1.00 91.38 198 LEU A CA 1
ATOM 1582 C C . LEU A 1 198 ? 1.229 -2.656 -6.719 1.00 91.38 198 LEU A C 1
ATOM 1584 O O . LEU A 1 198 ? 1.274 -1.577 -6.123 1.00 91.38 198 LEU A O 1
ATOM 1588 N N . LEU A 1 199 ? 0.846 -2.737 -8.000 1.00 89.88 199 LEU A N 1
ATOM 1589 C CA . LEU A 1 199 ? 0.481 -1.560 -8.800 1.00 89.88 199 LEU A CA 1
ATOM 1590 C C . LEU A 1 199 ? -0.669 -0.757 -8.183 1.00 89.88 199 LEU A C 1
ATOM 1592 O O . LEU A 1 199 ? -0.656 0.471 -8.235 1.00 89.88 199 LEU A O 1
ATOM 1596 N N . TRP A 1 200 ? -1.663 -1.438 -7.610 1.00 90.25 200 TRP A N 1
ATOM 1597 C CA . TRP A 1 200 ? -2.815 -0.791 -6.986 1.00 90.25 200 TRP A CA 1
ATOM 1598 C C . TRP A 1 200 ? -2.453 -0.056 -5.681 1.00 90.25 200 TRP A C 1
ATOM 1600 O O . TRP A 1 200 ? -3.068 0.962 -5.334 1.00 90.25 200 TRP A O 1
ATOM 1610 N N . MET A 1 201 ? -1.446 -0.550 -4.956 1.00 90.31 201 MET A N 1
ATOM 1611 C CA . MET A 1 201 ? -1.030 0.003 -3.663 1.00 90.31 201 MET A CA 1
ATOM 1612 C C . MET A 1 201 ? 0.033 1.103 -3.771 1.00 90.31 201 MET A C 1
ATOM 1614 O O . MET A 1 201 ? 0.106 1.965 -2.886 1.00 90.31 201 MET A O 1
ATOM 1618 N N . CYS A 1 202 ? 0.824 1.110 -4.843 1.00 91.12 202 CYS A N 1
ATOM 1619 C CA . CYS A 1 202 ? 1.886 2.086 -5.078 1.00 91.12 202 CYS A CA 1
ATOM 1620 C C . CYS A 1 202 ? 1.384 3.428 -5.637 1.00 91.12 202 CYS A C 1
ATOM 1622 O O . CYS A 1 202 ? 0.295 3.548 -6.202 1.00 91.12 202 CYS A O 1
ATOM 1624 N N . GLY A 1 203 ? 2.209 4.466 -5.483 1.00 89.31 203 GLY A N 1
ATOM 1625 C CA . GLY A 1 203 ? 2.108 5.662 -6.317 1.00 89.31 203 GLY A CA 1
ATOM 1626 C C . GLY A 1 203 ? 2.601 5.343 -7.727 1.00 89.31 203 GLY A C 1
ATOM 1627 O O . GLY A 1 203 ? 3.569 4.602 -7.872 1.00 89.31 203 GLY A O 1
ATOM 1628 N N . SER A 1 204 ? 1.948 5.884 -8.755 1.00 90.56 204 SER A N 1
ATOM 1629 C CA . SER A 1 204 ? 2.351 5.710 -10.153 1.00 90.56 204 SER A CA 1
ATOM 1630 C C . SER A 1 204 ? 2.334 7.051 -10.871 1.00 90.56 204 SER A C 1
ATOM 1632 O O . SER A 1 204 ? 1.356 7.797 -10.775 1.00 90.56 204 SER A O 1
ATOM 1634 N N . ARG A 1 205 ? 3.416 7.359 -11.588 1.00 90.62 205 ARG A N 1
ATOM 1635 C CA . ARG A 1 205 ? 3.547 8.593 -12.365 1.00 90.62 205 ARG A CA 1
ATOM 1636 C C . ARG A 1 205 ? 4.186 8.328 -13.714 1.00 90.62 205 ARG A C 1
ATOM 1638 O O . ARG A 1 205 ? 5.240 7.704 -13.785 1.00 90.62 205 ARG A O 1
ATOM 1645 N N . SER A 1 206 ? 3.595 8.885 -14.764 1.00 91.50 206 SER A N 1
ATOM 1646 C CA . SER A 1 206 ? 4.171 8.832 -16.104 1.00 91.50 206 SER A CA 1
ATOM 1647 C C . SER A 1 206 ? 5.517 9.561 -16.149 1.00 91.50 206 SER A C 1
ATOM 1649 O O . SER A 1 206 ? 5.616 10.741 -15.807 1.00 91.50 206 SER A O 1
ATOM 1651 N N . LEU A 1 207 ? 6.557 8.852 -16.585 1.00 90.94 207 LEU A N 1
ATOM 1652 C CA . LEU A 1 207 ? 7.866 9.417 -16.914 1.00 90.94 207 LEU A CA 1
ATOM 1653 C C . LEU A 1 207 ? 7.894 10.002 -18.332 1.00 90.94 207 LEU A C 1
ATOM 1655 O O . LEU A 1 207 ? 8.765 10.809 -18.641 1.00 90.94 207 LEU A O 1
ATOM 1659 N N . MET A 1 208 ? 6.918 9.651 -19.171 1.00 86.69 208 MET A N 1
ATOM 1660 C CA . MET A 1 208 ? 6.802 10.118 -20.559 1.00 86.69 208 MET A CA 1
ATOM 1661 C C . MET A 1 208 ? 6.620 11.638 -20.652 1.00 86.69 208 MET A C 1
ATOM 1663 O O . MET A 1 208 ? 6.991 12.264 -21.638 1.00 86.69 208 MET A O 1
ATOM 1667 N N . GLU A 1 209 ? 6.043 12.244 -19.614 1.00 83.31 209 GLU A N 1
ATOM 1668 C CA . GLU A 1 209 ? 5.823 13.691 -19.534 1.00 83.31 209 GLU A CA 1
ATOM 1669 C C . GLU A 1 209 ? 7.066 14.457 -19.060 1.00 83.31 209 GLU A C 1
ATOM 1671 O O . GLU A 1 209 ? 7.085 15.690 -19.085 1.00 83.31 209 GLU A O 1
ATOM 1676 N N . HIS A 1 210 ? 8.113 13.754 -18.619 1.00 83.81 210 HIS A N 1
ATOM 1677 C CA . HIS A 1 210 ? 9.335 14.380 -18.139 1.00 83.81 210 HIS A CA 1
ATOM 1678 C C . HIS A 1 210 ? 10.129 14.981 -19.303 1.00 83.81 210 HIS A C 1
ATOM 1680 O O . HIS A 1 210 ? 10.402 14.284 -20.275 1.00 83.81 210 HIS A O 1
ATOM 1686 N N . GLY A 1 211 ? 10.554 16.245 -19.190 1.00 80.44 211 GLY A N 1
ATOM 1687 C CA . GLY A 1 211 ? 11.115 17.027 -20.304 1.00 80.44 211 GLY A CA 1
ATOM 1688 C C . GLY A 1 211 ? 12.184 16.304 -21.132 1.00 80.44 211 GLY A C 1
ATOM 1689 O O . GLY A 1 211 ? 12.067 16.246 -22.352 1.00 80.44 211 GLY A O 1
ATOM 1690 N N . SER A 1 212 ? 13.175 15.687 -20.478 1.00 82.31 212 SER A N 1
ATOM 1691 C CA . SER A 1 212 ? 14.264 14.974 -21.167 1.00 82.31 212 SER A CA 1
ATOM 1692 C C . SER A 1 212 ? 13.793 13.721 -21.911 1.00 82.31 212 SER A C 1
ATOM 1694 O O . SER A 1 212 ? 14.266 13.445 -23.007 1.00 82.31 212 SER A O 1
ATOM 1696 N N . LEU A 1 213 ? 12.851 12.966 -21.337 1.00 84.94 213 LEU A N 1
ATOM 1697 C CA . LEU A 1 213 ? 12.299 11.766 -21.975 1.00 84.94 213 LEU A CA 1
ATOM 1698 C C . LEU A 1 213 ? 11.315 12.141 -23.079 1.00 84.94 213 LEU A C 1
ATOM 1700 O O . LEU A 1 213 ? 11.365 11.574 -24.162 1.00 84.94 213 LEU A O 1
ATOM 1704 N N . LYS A 1 214 ? 10.481 13.153 -22.840 1.00 85.19 214 LYS A N 1
ATOM 1705 C CA . LYS A 1 214 ? 9.546 13.685 -23.827 1.00 85.19 214 LYS A CA 1
ATOM 1706 C C . LYS A 1 214 ? 10.264 14.158 -25.091 1.00 85.19 214 LYS A C 1
ATOM 1708 O O . LYS A 1 214 ? 9.783 13.888 -26.183 1.00 85.19 214 LYS A O 1
ATOM 1713 N N . ALA A 1 215 ? 11.406 14.834 -24.944 1.00 82.06 215 ALA A N 1
ATOM 1714 C CA . ALA A 1 215 ? 12.220 15.267 -26.077 1.00 82.06 215 ALA A CA 1
ATOM 1715 C C . ALA A 1 215 ? 12.758 14.075 -26.886 1.00 82.06 215 ALA A C 1
ATOM 1717 O O . ALA A 1 215 ? 12.639 14.075 -28.103 1.00 82.06 215 ALA A O 1
ATOM 1718 N N . LEU A 1 216 ? 13.272 13.039 -26.213 1.00 81.25 216 LEU A N 1
ATOM 1719 C CA . LEU A 1 216 ? 13.780 11.826 -26.870 1.00 81.25 216 LEU A CA 1
ATOM 1720 C C . LEU A 1 216 ? 12.690 11.003 -27.561 1.00 81.25 216 LEU A C 1
ATOM 1722 O O . LEU A 1 216 ? 12.972 10.291 -28.514 1.00 81.25 216 LEU A O 1
ATOM 1726 N N . MET A 1 217 ? 11.461 11.058 -27.051 1.00 79.25 217 MET A N 1
ATOM 1727 C CA . MET A 1 217 ? 10.339 10.284 -27.578 1.00 79.25 217 MET A CA 1
ATOM 1728 C C . MET A 1 217 ? 9.540 10.999 -28.665 1.00 79.25 217 MET A C 1
ATOM 1730 O O . MET A 1 217 ? 8.777 10.345 -29.367 1.00 79.25 217 MET A O 1
ATOM 1734 N N . GLY A 1 218 ? 9.664 12.323 -28.764 1.00 70.81 218 GLY A N 1
ATOM 1735 C CA . GLY A 1 218 ? 8.996 13.135 -29.783 1.00 70.81 218 GLY A CA 1
ATOM 1736 C C . GLY A 1 218 ? 9.839 13.387 -31.032 1.00 70.81 218 GLY A C 1
ATOM 1737 O O . GLY A 1 218 ? 9.392 14.132 -31.898 1.00 70.81 218 GLY A O 1
ATOM 1738 N N . ASP A 1 219 ? 11.050 12.834 -31.096 1.00 70.31 219 ASP A N 1
ATOM 1739 C CA . ASP A 1 219 ? 11.933 12.949 -32.251 1.00 70.31 219 ASP A CA 1
ATOM 1740 C C . ASP A 1 219 ? 11.703 11.757 -33.192 1.00 70.31 219 ASP A C 1
ATOM 1742 O O . ASP A 1 219 ? 12.149 10.640 -32.918 1.00 70.31 219 ASP A O 1
ATOM 1746 N N . ASP A 1 220 ? 10.968 11.993 -34.283 1.00 66.62 220 ASP A N 1
ATOM 1747 C CA . ASP A 1 220 ? 10.607 10.970 -35.276 1.00 66.62 220 ASP A CA 1
ATOM 1748 C C . ASP A 1 220 ? 11.841 10.343 -35.958 1.00 66.62 220 ASP A C 1
ATOM 1750 O O . ASP A 1 220 ? 11.759 9.229 -36.489 1.00 66.62 220 ASP A O 1
ATOM 1754 N N . ASP A 1 221 ? 12.995 11.020 -35.907 1.00 67.12 221 ASP A N 1
ATOM 1755 C CA . ASP A 1 221 ? 14.251 10.536 -36.483 1.00 67.12 221 ASP A CA 1
ATOM 1756 C C . ASP A 1 221 ? 14.907 9.439 -35.620 1.00 67.12 221 ASP A C 1
ATOM 1758 O O . ASP A 1 221 ? 15.718 8.648 -36.116 1.00 67.12 221 ASP A O 1
ATOM 1762 N N . ILE A 1 222 ? 14.537 9.328 -34.336 1.00 70.81 222 ILE A N 1
ATOM 1763 C CA . ILE A 1 222 ? 15.090 8.334 -33.408 1.00 70.81 222 ILE A CA 1
ATOM 1764 C C . ILE A 1 222 ? 14.103 7.172 -33.235 1.00 70.81 222 ILE A C 1
ATOM 1766 O O . ILE A 1 222 ? 13.303 7.116 -32.300 1.00 70.81 222 ILE A O 1
ATOM 1770 N N . GLN A 1 223 ? 14.203 6.165 -34.105 1.00 78.81 223 GLN A N 1
ATOM 1771 C CA . GLN A 1 223 ? 13.405 4.941 -33.970 1.00 78.81 223 GLN A CA 1
ATOM 1772 C C . GLN A 1 223 ? 13.953 4.019 -32.869 1.00 78.81 223 GLN A C 1
ATOM 1774 O O . GLN A 1 223 ? 14.796 3.149 -33.099 1.00 78.81 223 GLN A O 1
ATOM 1779 N N . ILE A 1 224 ? 13.444 4.184 -31.646 1.00 84.19 224 ILE A N 1
ATOM 1780 C CA . ILE A 1 224 ? 13.764 3.303 -30.517 1.00 84.19 224 ILE A CA 1
ATOM 1781 C C . ILE A 1 224 ? 12.886 2.049 -30.572 1.00 84.19 224 ILE A C 1
ATOM 1783 O O . ILE A 1 224 ? 11.679 2.099 -30.340 1.00 84.19 224 ILE A O 1
ATOM 1787 N N . VAL A 1 225 ? 13.510 0.890 -30.788 1.00 87.25 225 VAL A N 1
ATOM 1788 C CA . VAL A 1 225 ? 12.849 -0.413 -30.625 1.00 87.25 225 VAL A CA 1
ATOM 1789 C C . VAL A 1 225 ? 12.869 -0.798 -29.142 1.00 87.25 225 VAL A C 1
ATOM 1791 O O . VAL A 1 225 ? 13.849 -1.357 -28.639 1.00 87.25 225 VAL A O 1
ATOM 1794 N N . TRP A 1 226 ? 11.790 -0.494 -28.418 1.00 90.94 226 TRP A N 1
ATOM 1795 C CA . TRP A 1 226 ? 11.732 -0.615 -26.955 1.00 90.94 226 TRP A CA 1
ATOM 1796 C C . TRP A 1 226 ? 11.853 -2.044 -26.445 1.00 90.94 226 TRP A C 1
ATOM 1798 O O . TRP A 1 226 ? 12.407 -2.261 -25.365 1.00 90.94 226 TRP A O 1
ATOM 1808 N N . SER A 1 227 ? 11.415 -3.030 -27.228 1.00 89.19 227 SER A N 1
ATOM 1809 C CA . SER A 1 227 ? 11.659 -4.441 -26.920 1.00 89.19 227 SER A CA 1
ATOM 1810 C C . SER A 1 227 ? 13.162 -4.741 -26.829 1.00 89.19 227 SER A C 1
ATOM 1812 O O . SER A 1 227 ? 13.605 -5.344 -25.857 1.00 89.19 227 SER A O 1
ATOM 1814 N N . ARG A 1 228 ? 13.984 -4.232 -27.759 1.00 91.00 228 ARG A N 1
ATOM 1815 C CA . ARG A 1 228 ? 15.449 -4.406 -27.729 1.00 91.00 228 ARG A CA 1
ATOM 1816 C C . ARG A 1 228 ? 16.115 -3.603 -26.615 1.00 91.00 228 ARG A C 1
ATOM 1818 O O . ARG A 1 228 ? 17.021 -4.122 -25.964 1.00 91.00 228 ARG A O 1
ATOM 1825 N N . LEU A 1 229 ? 15.661 -2.370 -26.373 1.00 92.38 229 LEU A N 1
ATOM 1826 C CA . LEU A 1 229 ? 16.168 -1.550 -25.269 1.00 92.38 229 LEU A CA 1
ATOM 1827 C C . LEU A 1 229 ? 15.943 -2.255 -23.927 1.00 92.38 229 LEU A C 1
ATOM 1829 O O . LEU A 1 229 ? 16.864 -2.379 -23.127 1.00 92.38 229 LEU A O 1
ATOM 1833 N N . THR A 1 230 ? 14.736 -2.761 -23.689 1.00 92.88 230 THR A N 1
ATOM 1834 C CA . THR A 1 230 ? 14.410 -3.447 -22.434 1.00 92.88 230 THR A CA 1
ATOM 1835 C C . THR A 1 230 ? 15.144 -4.783 -22.293 1.00 92.88 230 THR A C 1
ATOM 1837 O O . THR A 1 230 ? 15.561 -5.105 -21.185 1.00 92.88 230 THR A O 1
ATOM 1840 N N . GLU A 1 231 ? 15.417 -5.520 -23.379 1.00 92.38 231 GLU A N 1
ATOM 1841 C CA . GLU A 1 231 ? 16.345 -6.669 -23.333 1.00 92.38 231 GLU A CA 1
ATOM 1842 C C . GLU A 1 231 ? 17.784 -6.263 -22.974 1.00 92.38 231 GLU A C 1
ATOM 1844 O O . GLU A 1 231 ? 18.497 -7.018 -22.312 1.00 92.38 231 GLU A O 1
ATOM 1849 N N . SER A 1 232 ? 18.228 -5.073 -23.384 1.00 93.81 232 SER A N 1
ATOM 1850 C CA . SER A 1 232 ? 19.518 -4.523 -22.957 1.00 93.81 232 SER A CA 1
ATOM 1851 C C . SER A 1 232 ? 19.508 -4.161 -21.471 1.00 93.81 232 SER A C 1
ATOM 1853 O O . SER A 1 232 ? 20.446 -4.509 -20.759 1.00 93.81 232 SER A O 1
ATOM 1855 N N . MET A 1 233 ? 18.431 -3.538 -20.979 1.00 93.94 233 MET A N 1
ATOM 1856 C CA . MET A 1 233 ? 18.280 -3.180 -19.563 1.00 93.94 233 MET A CA 1
ATOM 1857 C C . MET A 1 233 ? 18.342 -4.408 -18.649 1.00 93.94 233 MET A C 1
ATOM 1859 O O . MET A 1 233 ? 18.984 -4.349 -17.608 1.00 93.94 233 MET A O 1
ATOM 1863 N N . LYS A 1 234 ? 17.760 -5.546 -19.053 1.00 92.31 234 LYS A N 1
ATOM 1864 C CA . LYS A 1 234 ? 17.807 -6.809 -18.285 1.00 92.31 234 LYS A CA 1
ATOM 1865 C C . LYS A 1 234 ? 19.228 -7.299 -17.981 1.00 92.31 234 LYS A C 1
ATOM 1867 O O . LYS A 1 234 ? 19.425 -8.040 -17.023 1.00 92.31 234 LYS A O 1
ATOM 1872 N N . LYS A 1 235 ? 20.210 -6.925 -18.808 1.00 90.88 235 LYS A N 1
ATOM 1873 C CA . LYS A 1 235 ? 21.618 -7.334 -18.664 1.00 90.88 235 LYS A CA 1
ATOM 1874 C C . LYS A 1 235 ? 22.414 -6.417 -17.735 1.00 90.88 235 LYS A C 1
ATOM 1876 O O . LYS A 1 235 ? 23.538 -6.748 -17.371 1.00 90.88 235 LYS A O 1
ATOM 1881 N N . GLU A 1 236 ? 21.856 -5.268 -17.377 1.00 90.69 236 GLU A N 1
ATOM 1882 C CA . GLU A 1 236 ? 22.520 -4.228 -16.601 1.00 90.69 236 GLU A CA 1
ATOM 1883 C C . GLU A 1 236 ? 22.147 -4.345 -15.120 1.00 90.69 236 GLU A C 1
ATOM 1885 O O . GLU A 1 236 ? 20.973 -4.304 -14.750 1.00 90.69 236 GLU A O 1
ATOM 1890 N N . ALA A 1 237 ? 23.152 -4.416 -14.243 1.00 89.44 237 ALA A N 1
ATOM 1891 C CA . ALA A 1 237 ? 22.941 -4.575 -12.800 1.00 89.44 237 ALA A CA 1
ATOM 1892 C C . ALA A 1 237 ? 22.128 -3.426 -12.167 1.00 89.44 237 ALA A C 1
ATOM 1894 O O . ALA A 1 237 ? 21.476 -3.614 -11.143 1.00 89.44 237 ALA A O 1
ATOM 1895 N N . SER A 1 238 ? 22.141 -2.237 -12.779 1.00 89.75 238 SER A N 1
ATOM 1896 C CA . SER A 1 238 ? 21.388 -1.063 -12.315 1.00 89.75 238 SER A CA 1
ATOM 1897 C C . SER A 1 238 ? 19.868 -1.193 -12.460 1.00 89.75 238 SER A C 1
ATOM 1899 O O . SER A 1 238 ? 19.147 -0.429 -11.821 1.00 89.75 238 SER A O 1
ATOM 1901 N N . PHE A 1 239 ? 19.391 -2.129 -13.287 1.00 90.19 239 PHE A N 1
ATOM 1902 C CA . PHE A 1 239 ? 17.969 -2.374 -13.552 1.00 90.19 239 PHE A CA 1
ATOM 1903 C C . PHE A 1 239 ? 17.496 -3.723 -12.993 1.00 90.19 239 PHE A C 1
ATOM 1905 O O . PHE A 1 239 ? 16.490 -4.272 -13.443 1.00 90.19 239 PHE A O 1
ATOM 1912 N N . PHE A 1 240 ? 18.243 -4.276 -12.039 1.00 88.12 240 PHE A N 1
ATOM 1913 C CA . PHE A 1 240 ? 17.979 -5.572 -11.436 1.00 88.12 240 PHE A CA 1
ATOM 1914 C C . PHE A 1 240 ? 17.456 -5.427 -9.987 1.00 88.12 240 PHE A C 1
ATOM 1916 O O . PHE A 1 240 ? 17.968 -4.585 -9.240 1.00 88.12 240 PHE A O 1
ATOM 1923 N N . PRO A 1 241 ? 16.507 -6.277 -9.536 1.00 91.88 241 PRO A N 1
ATOM 1924 C CA . PRO A 1 241 ? 15.782 -7.302 -10.299 1.00 91.88 241 PRO A CA 1
ATOM 1925 C C . PRO A 1 241 ? 14.807 -6.725 -11.332 1.00 91.88 241 PRO A C 1
ATOM 1927 O O . PRO A 1 241 ? 14.395 -5.567 -11.254 1.00 91.88 241 PRO A O 1
ATOM 1930 N N . TYR A 1 242 ? 14.435 -7.562 -12.300 1.00 91.62 242 TYR A N 1
ATOM 1931 C CA . TYR A 1 242 ? 13.429 -7.241 -13.304 1.00 91.62 242 TYR A CA 1
ATOM 1932 C C . TYR A 1 242 ? 12.396 -8.358 -13.411 1.00 91.62 242 TYR A C 1
ATOM 1934 O O . TYR A 1 242 ? 12.694 -9.521 -13.149 1.00 91.62 242 TYR A O 1
ATOM 1942 N N . TRP A 1 243 ? 11.202 -7.999 -13.867 1.00 92.00 243 TRP A N 1
ATOM 1943 C CA . TRP A 1 243 ? 10.083 -8.914 -14.049 1.00 92.00 243 TRP A CA 1
ATOM 1944 C C . TRP A 1 243 ? 9.406 -8.632 -15.387 1.00 92.00 243 TRP A C 1
ATOM 1946 O O . TRP A 1 243 ? 9.311 -7.480 -15.815 1.00 92.00 243 TRP A O 1
ATOM 1956 N N . SER A 1 244 ? 8.973 -9.679 -16.083 1.00 91.06 244 SER A N 1
ATOM 1957 C CA . SER A 1 244 ? 8.186 -9.568 -17.315 1.00 91.06 244 SER A CA 1
ATOM 1958 C C . SER A 1 244 ? 6.894 -10.339 -17.108 1.00 91.06 244 SER A C 1
ATOM 1960 O O . SER A 1 244 ? 6.932 -11.515 -16.763 1.00 91.06 244 SER A O 1
ATOM 1962 N N . PHE A 1 245 ? 5.765 -9.666 -17.281 1.00 89.88 245 PHE A N 1
ATOM 1963 C CA . PHE A 1 245 ? 4.444 -10.266 -17.153 1.00 89.88 245 PHE A CA 1
ATOM 1964 C C . PHE A 1 245 ? 3.826 -10.406 -18.538 1.00 89.88 245 PHE A C 1
ATOM 1966 O O . PHE A 1 245 ? 4.037 -9.552 -19.407 1.00 89.88 245 PHE A O 1
ATOM 1973 N N . GLU A 1 246 ? 3.082 -11.496 -18.728 1.00 85.06 246 GLU A N 1
ATOM 1974 C CA . GLU A 1 246 ? 2.386 -11.789 -19.978 1.00 85.06 246 GLU A CA 1
ATOM 1975 C C . GLU A 1 246 ? 1.477 -10.637 -20.418 1.00 85.06 246 GLU A C 1
ATOM 1977 O O . GLU A 1 246 ? 1.126 -9.745 -19.638 1.00 85.06 246 GLU A O 1
ATOM 1982 N N . ARG A 1 247 ? 1.120 -10.661 -21.705 1.00 83.50 247 ARG A N 1
ATOM 1983 C CA . ARG A 1 247 ? 0.333 -9.599 -22.323 1.00 83.50 247 ARG A CA 1
ATOM 1984 C C . ARG A 1 247 ? -1.021 -9.457 -21.635 1.00 83.50 247 ARG A C 1
ATOM 1986 O O . ARG A 1 247 ? -1.703 -10.454 -21.407 1.00 83.50 247 ARG A O 1
ATOM 1993 N N . ASP A 1 248 ? -1.389 -8.219 -21.322 1.00 84.81 248 ASP A N 1
ATOM 1994 C CA . ASP A 1 248 ? -2.726 -7.904 -20.829 1.00 84.81 248 ASP A CA 1
ATOM 1995 C C . ASP A 1 248 ? -3.790 -8.080 -21.930 1.00 84.81 248 ASP A C 1
ATOM 1997 O O . ASP A 1 248 ? -3.481 -8.379 -23.088 1.00 84.81 248 ASP A O 1
ATOM 2001 N N . ASP A 1 249 ? -5.061 -7.894 -21.568 1.00 83.88 249 ASP A N 1
ATOM 2002 C CA . ASP A 1 249 ? -6.191 -7.996 -22.504 1.00 83.88 249 ASP A CA 1
ATOM 2003 C C . ASP A 1 249 ? -6.092 -6.977 -23.661 1.00 83.88 249 ASP A C 1
ATOM 2005 O O . ASP A 1 249 ? -6.711 -7.157 -24.711 1.00 83.88 249 ASP A O 1
ATOM 2009 N N . GLU A 1 250 ? -5.292 -5.920 -23.489 1.00 83.81 250 GLU A N 1
ATOM 2010 C CA . GLU A 1 250 ? -5.004 -4.891 -24.493 1.00 83.81 250 GLU A CA 1
ATOM 2011 C C . GLU A 1 250 ? -3.792 -5.251 -25.380 1.00 83.81 250 GLU A C 1
ATOM 2013 O O . GLU A 1 250 ? -3.485 -4.550 -26.345 1.00 83.81 250 GLU A O 1
ATOM 2018 N N . GLY A 1 251 ? -3.120 -6.373 -25.103 1.00 87.25 251 GLY A N 1
ATOM 2019 C CA . GLY A 1 251 ? -2.001 -6.894 -25.881 1.00 87.25 251 GLY A CA 1
ATOM 2020 C C . GLY A 1 251 ? -0.631 -6.322 -25.507 1.00 87.25 251 GLY A C 1
ATOM 2021 O O . GLY A 1 251 ? 0.320 -6.543 -26.268 1.00 87.25 251 GLY A O 1
ATOM 2022 N N . TYR A 1 252 ? -0.501 -5.627 -24.373 1.00 90.44 252 TYR A N 1
ATOM 2023 C CA . TYR A 1 252 ? 0.756 -5.043 -23.900 1.00 90.44 252 TYR A CA 1
ATOM 2024 C C . TYR A 1 252 ? 1.493 -5.965 -22.936 1.00 90.44 252 TYR A C 1
ATOM 2026 O O . TYR A 1 252 ? 0.938 -6.441 -21.952 1.00 90.44 252 TYR A O 1
ATOM 2034 N N . GLU A 1 253 ? 2.787 -6.163 -23.175 1.00 92.25 253 GLU A N 1
ATOM 2035 C CA . GLU A 1 253 ? 3.688 -6.814 -22.227 1.00 92.25 253 GLU A CA 1
ATOM 2036 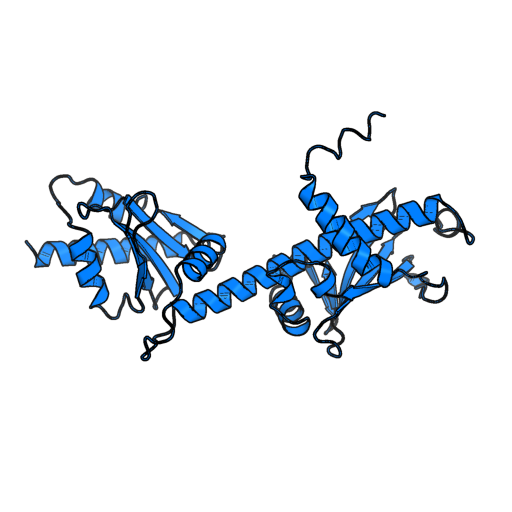C C . GLU A 1 253 ? 4.136 -5.805 -21.162 1.00 92.25 253 GLU A C 1
ATOM 2038 O O . GLU A 1 253 ? 4.604 -4.705 -21.482 1.00 92.25 253 GLU A O 1
ATOM 2043 N N . HIS A 1 254 ? 4.030 -6.186 -19.889 1.00 93.81 254 HIS A N 1
ATOM 2044 C CA . HIS A 1 254 ? 4.479 -5.351 -18.781 1.00 93.81 254 HIS A CA 1
ATOM 2045 C C . HIS A 1 254 ? 5.878 -5.764 -18.335 1.00 93.81 254 HIS A C 1
ATOM 2047 O O . HIS A 1 254 ? 6.087 -6.878 -17.859 1.00 93.81 254 HIS A O 1
ATOM 2053 N N . ARG A 1 255 ? 6.832 -4.839 -18.427 1.00 94.44 255 ARG A N 1
ATOM 2054 C CA . ARG A 1 255 ? 8.214 -5.033 -17.979 1.00 94.44 255 ARG A CA 1
ATOM 2055 C C . ARG A 1 255 ? 8.493 -4.113 -16.803 1.00 94.44 255 ARG A C 1
ATOM 2057 O O . ARG A 1 255 ? 8.286 -2.907 -16.901 1.00 94.44 255 ARG A O 1
ATOM 2064 N N . VAL A 1 256 ? 8.940 -4.668 -15.686 1.00 94.50 256 VAL A N 1
ATOM 2065 C CA . VAL A 1 256 ? 9.187 -3.929 -14.445 1.00 94.50 256 VAL A CA 1
ATOM 2066 C C . VAL A 1 256 ? 10.651 -4.063 -14.083 1.00 94.50 256 VAL A C 1
ATOM 2068 O O . VAL A 1 256 ? 11.159 -5.174 -14.015 1.00 94.50 256 VAL A O 1
ATOM 2071 N N . PHE A 1 257 ? 11.311 -2.941 -13.832 1.00 94.94 257 PHE A N 1
ATOM 2072 C CA . PHE A 1 257 ? 12.721 -2.884 -13.463 1.00 94.94 257 PHE A CA 1
ATOM 2073 C C . PHE A 1 257 ? 12.864 -2.191 -12.119 1.00 94.94 257 PHE A C 1
ATOM 2075 O O . PHE A 1 257 ? 12.319 -1.102 -11.929 1.00 94.94 257 PHE A O 1
ATOM 2082 N N . TYR A 1 258 ? 13.596 -2.798 -11.194 1.00 94.50 258 TYR A N 1
ATOM 2083 C CA . TYR A 1 258 ? 13.925 -2.168 -9.925 1.00 94.50 258 TYR A CA 1
ATOM 2084 C C . TYR A 1 258 ? 15.168 -1.289 -10.060 1.00 94.50 258 TYR A C 1
ATOM 2086 O O . TYR A 1 258 ? 16.204 -1.718 -10.564 1.00 94.50 258 TYR A O 1
ATOM 2094 N N . LEU A 1 259 ? 15.072 -0.051 -9.580 1.00 93.31 259 LEU A N 1
ATOM 2095 C CA . LEU A 1 259 ? 16.167 0.907 -9.525 1.00 93.31 259 LEU A CA 1
ATOM 2096 C C . LEU A 1 259 ? 16.692 1.005 -8.092 1.00 93.31 259 LEU A C 1
ATOM 2098 O O . LEU A 1 259 ? 16.258 1.853 -7.309 1.00 93.31 259 LEU A O 1
ATOM 2102 N N . ARG A 1 260 ? 17.668 0.159 -7.751 1.00 88.81 260 ARG A N 1
ATOM 2103 C CA . ARG A 1 260 ? 18.195 0.025 -6.381 1.00 88.81 260 ARG A CA 1
ATOM 2104 C C . ARG A 1 260 ? 18.660 1.338 -5.745 1.00 88.81 260 ARG A C 1
ATOM 2106 O O . ARG A 1 260 ? 18.452 1.540 -4.555 1.00 88.81 260 ARG A O 1
ATOM 2113 N N . TRP A 1 261 ? 19.268 2.233 -6.524 1.00 89.19 261 TRP A N 1
ATOM 2114 C CA . TRP A 1 261 ? 19.767 3.530 -6.040 1.00 89.19 261 TRP A CA 1
ATOM 2115 C C . TRP A 1 261 ? 18.666 4.485 -5.583 1.00 89.19 261 TRP A C 1
ATOM 2117 O O . TRP A 1 261 ? 18.927 5.399 -4.804 1.00 89.19 261 TRP A O 1
ATOM 2127 N N . TYR A 1 262 ? 17.455 4.285 -6.092 1.00 91.00 262 TYR A N 1
ATOM 2128 C CA . TYR A 1 262 ? 16.315 5.156 -5.855 1.00 91.00 262 TYR A CA 1
ATOM 2129 C C . TYR A 1 262 ? 15.221 4.492 -5.026 1.00 91.00 262 TYR A C 1
ATOM 2131 O O . TYR A 1 262 ? 14.267 5.183 -4.683 1.00 91.00 262 TYR A O 1
ATOM 2139 N N . ASP A 1 263 ? 15.354 3.190 -4.737 1.00 91.88 263 ASP A N 1
ATOM 2140 C CA . ASP A 1 263 ? 14.302 2.361 -4.145 1.00 91.88 263 ASP A CA 1
ATOM 2141 C C . ASP A 1 263 ? 12.957 2.635 -4.834 1.00 91.88 263 ASP A C 1
ATOM 2143 O O . ASP A 1 263 ? 12.003 3.144 -4.248 1.00 91.88 263 ASP A O 1
ATOM 2147 N N . ALA A 1 264 ? 12.926 2.380 -6.145 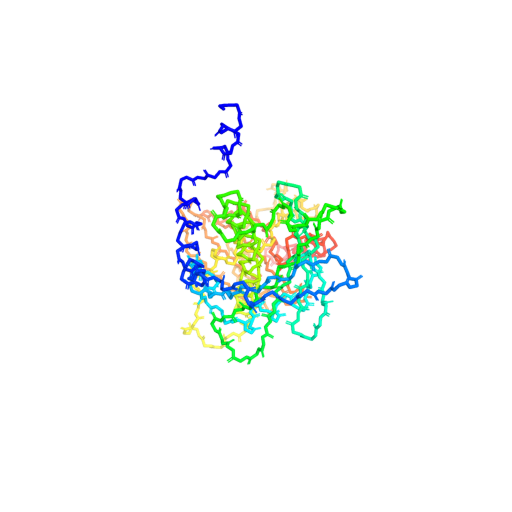1.00 93.94 264 ALA A N 1
ATOM 2148 C CA . ALA A 1 264 ? 11.777 2.636 -7.004 1.00 93.94 264 ALA A CA 1
ATOM 2149 C C . ALA A 1 264 ? 11.708 1.618 -8.143 1.00 93.94 264 ALA A C 1
ATOM 2151 O O . ALA A 1 264 ? 12.731 1.053 -8.530 1.00 93.94 264 ALA A O 1
ATOM 2152 N N . PHE A 1 265 ? 10.524 1.428 -8.727 1.00 95.00 265 PHE A N 1
ATOM 2153 C CA . PHE A 1 265 ? 10.381 0.615 -9.935 1.00 95.00 265 PHE A CA 1
ATOM 2154 C C . PHE A 1 265 ? 10.063 1.479 -11.149 1.00 95.00 265 PHE A C 1
ATOM 2156 O O . PHE A 1 265 ? 9.311 2.447 -11.058 1.00 95.00 265 PHE A O 1
ATOM 2163 N N . VAL A 1 266 ? 10.582 1.090 -12.308 1.00 95.50 266 VAL A N 1
ATOM 2164 C CA . VAL A 1 266 ? 10.141 1.604 -13.604 1.00 95.50 266 VAL A CA 1
ATOM 2165 C C . VAL A 1 266 ? 9.350 0.511 -14.304 1.00 95.50 266 VAL A C 1
ATOM 2167 O O . VAL A 1 266 ? 9.866 -0.570 -14.579 1.00 95.50 266 VAL A O 1
ATOM 2170 N N . GLN A 1 267 ? 8.088 0.803 -14.590 1.00 95.62 267 GLN A N 1
ATOM 2171 C CA . GLN A 1 267 ? 7.200 -0.030 -15.383 1.00 95.62 267 GLN A CA 1
ATOM 2172 C C . GLN A 1 267 ? 7.198 0.477 -16.824 1.00 95.62 267 GLN A C 1
ATOM 2174 O O . GLN A 1 267 ? 6.880 1.637 -17.074 1.00 95.62 267 GLN A O 1
ATOM 2179 N N . LEU A 1 268 ? 7.477 -0.404 -17.776 1.00 95.44 268 LEU A N 1
ATOM 2180 C CA . LEU A 1 268 ? 7.296 -0.171 -19.202 1.00 95.44 268 LEU A CA 1
ATOM 2181 C C . LEU A 1 268 ? 6.166 -1.065 -19.714 1.00 95.44 268 LEU A C 1
ATOM 2183 O O . LEU A 1 268 ? 6.142 -2.261 -19.428 1.00 95.44 268 LEU A O 1
ATOM 2187 N N . LYS A 1 269 ? 5.243 -0.483 -20.479 1.00 94.69 269 LYS A N 1
ATOM 2188 C CA . LYS A 1 269 ? 4.240 -1.220 -21.253 1.00 94.69 269 LYS A CA 1
ATOM 2189 C C . LYS A 1 269 ? 4.657 -1.229 -22.713 1.00 94.69 269 LYS A C 1
ATOM 2191 O O . LYS A 1 269 ? 4.678 -0.169 -23.338 1.00 94.69 269 LYS A O 1
ATOM 2196 N N . VAL A 1 270 ? 5.003 -2.396 -23.238 1.00 93.19 270 VAL A N 1
ATOM 2197 C CA . VAL A 1 270 ? 5.504 -2.555 -24.608 1.00 93.19 270 VAL A CA 1
ATOM 2198 C C . VAL A 1 270 ? 4.463 -3.301 -25.432 1.00 93.19 270 VAL A C 1
ATOM 2200 O O . VAL A 1 270 ? 3.941 -4.328 -25.005 1.00 93.19 270 VAL A O 1
ATOM 2203 N N . SER A 1 271 ? 4.127 -2.768 -26.599 1.00 90.75 271 SER A N 1
ATOM 2204 C CA . SER A 1 271 ? 3.156 -3.367 -27.512 1.00 90.75 271 SER A CA 1
ATOM 2205 C C . SER A 1 271 ? 3.775 -4.516 -28.321 1.00 90.75 271 SER A C 1
ATOM 2207 O O . SER A 1 271 ? 4.970 -4.817 -28.234 1.00 90.75 271 SER A O 1
ATOM 2209 N N . GLN A 1 272 ? 2.959 -5.165 -29.154 1.00 87.00 272 GLN A N 1
ATOM 2210 C CA . GLN A 1 272 ? 3.409 -6.291 -29.972 1.00 87.00 272 GLN A CA 1
ATOM 2211 C C . GLN A 1 272 ? 4.427 -5.904 -31.049 1.00 87.00 272 GLN A C 1
ATOM 2213 O O . GLN A 1 272 ? 5.291 -6.719 -31.374 1.00 87.00 272 GLN A O 1
ATOM 2218 N N . ASP A 1 273 ? 4.333 -4.687 -31.590 1.00 87.38 273 ASP A N 1
ATOM 2219 C CA . ASP A 1 273 ? 5.272 -4.173 -32.595 1.00 87.38 273 ASP A CA 1
ATOM 2220 C C . ASP A 1 273 ? 6.591 -3.674 -31.972 1.00 87.38 273 ASP A C 1
ATOM 2222 O O . ASP A 1 273 ? 7.531 -3.320 -32.684 1.00 87.38 273 ASP A O 1
ATOM 2226 N N . GLY A 1 274 ? 6.693 -3.710 -30.639 1.00 85.69 274 GLY A N 1
ATOM 2227 C CA . GLY A 1 274 ? 7.866 -3.275 -29.894 1.00 85.69 274 GLY A CA 1
ATOM 2228 C C . GLY A 1 274 ? 7.885 -1.782 -29.571 1.00 85.69 274 GLY A C 1
ATOM 2229 O O . GLY A 1 274 ? 8.911 -1.314 -29.075 1.00 85.69 274 GLY A O 1
ATOM 2230 N N . SER A 1 275 ? 6.798 -1.044 -29.818 1.00 88.19 275 SER A N 1
ATOM 2231 C CA . SER A 1 275 ? 6.622 0.342 -29.372 1.00 88.19 275 SER A CA 1
ATOM 2232 C C . SER A 1 275 ? 6.284 0.437 -27.880 1.00 88.19 275 SER A C 1
ATOM 2234 O O . SER A 1 275 ? 5.742 -0.486 -27.268 1.00 88.19 275 SER A O 1
ATOM 2236 N N . LEU A 1 276 ? 6.632 1.569 -27.267 1.00 91.38 276 LEU A N 1
ATOM 2237 C CA . LEU A 1 276 ? 6.329 1.861 -25.867 1.00 91.38 276 LEU A CA 1
ATOM 2238 C C . LEU A 1 276 ? 4.98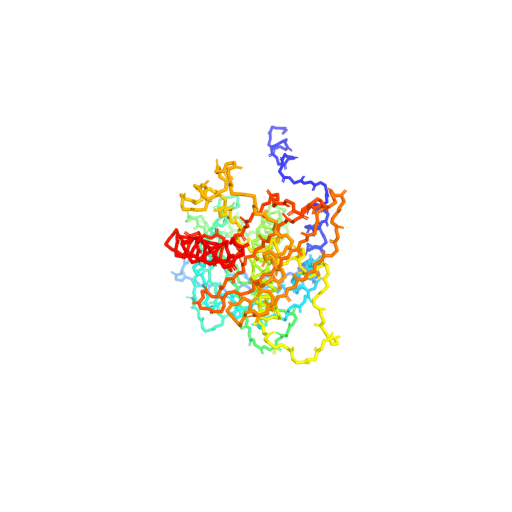7 2.582 -25.761 1.00 91.38 276 LEU A C 1
ATOM 2240 O O . LEU A 1 276 ? 4.848 3.703 -26.240 1.00 91.38 276 LEU A O 1
ATOM 2244 N N . ALA A 1 277 ? 4.031 1.967 -25.072 1.00 91.44 277 ALA A N 1
ATOM 2245 C CA . ALA A 1 277 ? 2.741 2.580 -24.772 1.00 91.44 277 ALA A CA 1
ATOM 2246 C C . ALA A 1 277 ? 2.812 3.498 -23.545 1.00 91.44 277 ALA A C 1
ATOM 2248 O O . ALA A 1 277 ? 2.209 4.569 -23.519 1.00 91.44 277 ALA A O 1
ATOM 2249 N N . SER A 1 278 ? 3.558 3.098 -22.510 1.00 92.69 278 SER A N 1
ATOM 2250 C CA . SER A 1 278 ? 3.755 3.932 -21.321 1.00 92.69 278 SER A CA 1
ATOM 2251 C C . SER A 1 278 ? 5.016 3.558 -20.557 1.00 92.69 278 SER A C 1
ATOM 2253 O O . SER A 1 278 ? 5.342 2.375 -20.453 1.00 92.69 278 SER A O 1
ATOM 2255 N N . MET A 1 279 ? 5.643 4.552 -19.930 1.00 94.75 279 MET A N 1
ATOM 2256 C CA . MET A 1 279 ? 6.695 4.377 -18.932 1.00 94.75 279 MET A CA 1
ATOM 2257 C C . MET A 1 279 ? 6.269 5.060 -17.635 1.00 94.75 279 MET A C 1
ATOM 2259 O O . MET A 1 279 ? 6.102 6.279 -17.612 1.00 94.75 279 MET A O 1
ATOM 2263 N N . ASN A 1 280 ? 6.108 4.289 -16.563 1.00 94.25 280 ASN A N 1
ATOM 2264 C CA . ASN A 1 280 ? 5.665 4.783 -15.265 1.00 94.25 280 ASN A CA 1
ATOM 2265 C C . ASN A 1 280 ? 6.719 4.530 -14.192 1.00 94.25 280 ASN A C 1
ATOM 2267 O O . ASN A 1 280 ? 7.294 3.448 -14.105 1.00 94.25 280 ASN A O 1
ATOM 2271 N N . LEU A 1 281 ? 6.928 5.526 -13.342 1.00 94.06 281 LEU A N 1
ATOM 2272 C CA . LEU A 1 281 ? 7.646 5.400 -12.087 1.00 94.06 281 LEU A CA 1
ATOM 2273 C C . LEU A 1 281 ? 6.669 4.945 -11.005 1.00 94.06 281 LEU A C 1
ATOM 2275 O O . LEU A 1 281 ? 5.669 5.622 -10.763 1.00 94.06 281 LEU A O 1
ATOM 2279 N N . LEU A 1 282 ? 6.987 3.837 -10.343 1.00 94.06 282 LEU A N 1
ATOM 2280 C CA . LEU A 1 282 ? 6.270 3.349 -9.174 1.00 94.06 282 LEU A CA 1
ATOM 2281 C C . LEU A 1 282 ? 7.051 3.697 -7.906 1.00 94.06 282 LEU A C 1
ATOM 2283 O O . LEU A 1 282 ? 8.249 3.418 -7.811 1.00 94.06 282 LEU A O 1
ATOM 2287 N N . THR A 1 283 ? 6.363 4.277 -6.927 1.00 92.00 283 THR A N 1
ATOM 2288 C CA . THR A 1 283 ? 6.921 4.661 -5.621 1.00 92.00 283 THR A CA 1
ATOM 2289 C C . THR A 1 283 ? 6.138 4.015 -4.482 1.00 92.00 283 THR A C 1
ATOM 2291 O O . THR A 1 283 ? 4.927 3.803 -4.601 1.00 92.00 283 THR A O 1
ATOM 2294 N N . ARG A 1 284 ? 6.808 3.728 -3.354 1.00 87.31 284 ARG A N 1
ATOM 2295 C CA . ARG A 1 284 ? 6.149 3.201 -2.141 1.00 87.31 284 ARG A CA 1
ATOM 2296 C C . ARG A 1 284 ? 5.013 4.116 -1.692 1.00 87.31 284 ARG A C 1
ATOM 2298 O O . ARG A 1 284 ? 3.895 3.673 -1.446 1.00 87.31 284 ARG A O 1
ATOM 2305 N N . GLU A 1 285 ? 5.281 5.414 -1.635 1.00 80.62 285 GLU A N 1
ATOM 2306 C CA . GLU A 1 285 ? 4.298 6.408 -1.225 1.00 80.62 285 GLU A CA 1
ATOM 2307 C C . GLU A 1 285 ? 3.465 6.918 -2.403 1.00 80.62 285 GLU A C 1
ATOM 2309 O O . GLU A 1 285 ? 3.959 7.082 -3.520 1.00 80.62 285 GLU A O 1
ATOM 2314 N N . LYS A 1 286 ? 2.188 7.222 -2.134 1.00 67.56 286 LYS A N 1
ATOM 2315 C CA . LYS A 1 286 ? 1.285 7.872 -3.101 1.00 67.56 286 LYS A CA 1
ATOM 2316 C C . LYS A 1 286 ? 1.582 9.365 -3.275 1.00 67.56 286 LYS A C 1
ATOM 2318 O O . LYS A 1 286 ? 1.135 9.969 -4.250 1.00 67.56 286 LYS A O 1
ATOM 2323 N N . HIS A 1 287 ? 2.306 9.976 -2.337 1.00 60.53 287 HIS A N 1
ATOM 2324 C CA . HIS A 1 287 ? 2.732 11.367 -2.436 1.00 60.53 287 HIS A CA 1
ATOM 2325 C C . HIS A 1 287 ? 4.074 11.452 -3.162 1.00 60.53 287 HIS A C 1
ATOM 2327 O O . HIS A 1 287 ? 5.003 10.697 -2.905 1.00 60.53 287 HIS A O 1
ATOM 2333 N N . HIS A 1 288 ? 4.140 12.355 -4.136 1.00 63.69 288 HIS A N 1
ATOM 2334 C CA . HIS A 1 288 ? 5.174 12.321 -5.155 1.00 63.69 288 HIS A CA 1
ATOM 2335 C C . HIS A 1 288 ? 6.354 13.197 -4.759 1.00 63.69 288 HIS A C 1
ATOM 2337 O O . HIS A 1 288 ? 6.212 14.413 -4.616 1.00 63.69 288 HIS A O 1
ATOM 2343 N N . ASN A 1 289 ? 7.545 12.609 -4.709 1.00 74.94 289 ASN A N 1
ATOM 2344 C CA . ASN A 1 289 ? 8.773 13.382 -4.681 1.00 74.94 289 ASN A CA 1
ATOM 2345 C C . ASN A 1 289 ? 9.124 13.813 -6.116 1.00 74.94 289 ASN A C 1
ATOM 2347 O O . ASN A 1 289 ? 9.671 13.037 -6.901 1.00 74.94 289 ASN A O 1
ATOM 2351 N N . HIS A 1 290 ? 8.781 15.052 -6.481 1.00 82.12 290 HIS A N 1
ATOM 2352 C CA . HIS A 1 290 ? 9.071 15.589 -7.815 1.00 82.12 290 HIS A CA 1
ATOM 2353 C C . HIS A 1 290 ? 10.566 15.500 -8.162 1.00 82.12 290 HIS A C 1
ATOM 2355 O O . HIS A 1 290 ? 10.903 15.154 -9.290 1.00 82.12 290 HIS A O 1
ATOM 2361 N N . GLN A 1 291 ? 11.450 15.699 -7.179 1.00 85.94 291 GLN A N 1
ATOM 2362 C CA . GLN A 1 291 ? 12.897 15.596 -7.376 1.00 85.94 291 GLN A CA 1
ATOM 2363 C C . GLN A 1 291 ? 13.330 14.166 -7.720 1.00 85.94 291 GLN A C 1
ATOM 2365 O O . GLN A 1 291 ? 14.221 13.981 -8.546 1.00 85.94 291 GLN A O 1
ATOM 2370 N N . LEU A 1 292 ? 12.701 13.152 -7.112 1.00 87.50 292 LEU A N 1
ATOM 2371 C CA . LEU A 1 292 ? 12.971 11.747 -7.426 1.00 87.50 292 LEU A CA 1
ATOM 2372 C C . LEU A 1 292 ? 12.579 11.427 -8.871 1.00 87.50 292 LEU A C 1
ATOM 2374 O O . LEU A 1 292 ? 13.368 10.845 -9.611 1.00 87.50 292 LEU A O 1
ATOM 2378 N N . CYS A 1 293 ? 11.390 11.875 -9.285 1.00 88.56 293 CYS A N 1
ATOM 2379 C CA . CYS A 1 293 ? 10.908 11.719 -10.655 1.00 88.56 293 CYS A CA 1
ATOM 2380 C C . CYS A 1 293 ? 11.865 12.356 -11.670 1.00 88.56 293 CYS A C 1
ATOM 2382 O O . CYS A 1 293 ? 12.141 11.748 -12.701 1.00 88.56 293 CYS A O 1
ATOM 2384 N N . THR A 1 294 ? 12.391 13.548 -11.368 1.00 89.81 294 THR A N 1
ATOM 2385 C CA . THR A 1 294 ? 13.350 14.233 -12.241 1.00 89.81 294 THR A CA 1
ATOM 2386 C C . THR A 1 294 ? 14.661 13.474 -12.366 1.00 89.81 294 THR A C 1
ATOM 2388 O O . THR A 1 294 ? 15.079 13.170 -13.479 1.00 89.81 294 THR A O 1
ATOM 2391 N N . LYS A 1 295 ? 15.262 13.072 -11.240 1.00 91.69 295 LYS A N 1
ATOM 2392 C CA . LYS A 1 295 ? 16.521 12.310 -11.239 1.00 91.69 295 LYS A CA 1
ATOM 2393 C C . LYS A 1 295 ? 16.400 10.992 -12.004 1.00 91.69 295 LYS A C 1
ATOM 2395 O O . LYS A 1 295 ? 17.277 10.649 -12.797 1.00 91.69 295 LYS A O 1
ATOM 2400 N N . ILE A 1 296 ? 15.310 10.254 -11.787 1.00 92.88 296 ILE A N 1
ATOM 2401 C CA . ILE A 1 296 ? 15.053 9.000 -12.507 1.00 92.88 296 ILE A CA 1
ATOM 2402 C C . ILE A 1 296 ? 14.815 9.276 -13.993 1.00 92.88 296 ILE A C 1
ATOM 2404 O O . ILE A 1 296 ? 15.400 8.592 -14.828 1.00 92.88 296 ILE A O 1
ATOM 2408 N N . GLY A 1 297 ? 14.027 10.298 -14.341 1.00 91.88 297 GLY A N 1
ATOM 2409 C CA . GLY A 1 297 ? 13.795 10.687 -15.733 1.00 91.88 297 GLY A CA 1
ATOM 2410 C C . GLY A 1 297 ? 15.089 11.034 -16.479 1.00 91.88 297 GLY A C 1
ATOM 2411 O O . GLY A 1 297 ? 15.299 10.562 -17.592 1.00 91.88 297 GLY A O 1
ATOM 2412 N N . GLU A 1 298 ? 15.988 11.800 -15.858 1.00 91.38 298 GLU A N 1
ATOM 2413 C CA . GLU A 1 298 ? 17.312 12.135 -16.406 1.00 91.38 298 GLU A CA 1
ATOM 2414 C C . GLU A 1 298 ? 18.220 10.906 -16.552 1.00 91.38 298 GLU A C 1
ATOM 2416 O O . GLU A 1 298 ? 18.902 10.753 -17.567 1.00 91.38 298 GLU A O 1
ATOM 2421 N N . THR A 1 299 ? 18.197 10.001 -15.569 1.00 92.12 299 THR A N 1
ATOM 2422 C CA . THR A 1 299 ? 18.962 8.743 -15.603 1.00 92.12 299 THR A CA 1
ATOM 2423 C C . THR A 1 299 ? 18.492 7.851 -16.748 1.00 92.12 299 THR A C 1
ATOM 2425 O O . THR A 1 299 ? 19.306 7.341 -17.518 1.00 92.12 299 THR A O 1
ATOM 2428 N N . MET A 1 300 ? 17.174 7.715 -16.907 1.00 93.50 300 MET A N 1
ATOM 2429 C CA . MET A 1 300 ? 16.566 6.959 -17.999 1.00 93.50 300 MET A CA 1
ATOM 2430 C C . MET A 1 300 ? 16.898 7.577 -19.358 1.00 93.50 300 MET A C 1
ATOM 2432 O O . MET A 1 300 ? 17.323 6.862 -20.261 1.00 93.50 300 MET A O 1
ATOM 2436 N N . ALA A 1 301 ? 16.769 8.900 -19.495 1.00 92.38 301 ALA A N 1
ATOM 2437 C CA . ALA A 1 301 ? 17.115 9.611 -20.724 1.00 92.38 301 ALA A CA 1
ATOM 2438 C C . ALA A 1 301 ? 18.590 9.404 -21.100 1.00 92.38 301 ALA A C 1
ATOM 2440 O O . ALA A 1 301 ? 18.902 9.072 -22.241 1.00 92.38 301 ALA A O 1
ATOM 2441 N N . SER A 1 302 ? 19.492 9.518 -20.122 1.00 92.25 302 SER A N 1
ATOM 2442 C CA . SER A 1 302 ? 20.929 9.302 -20.320 1.00 92.25 302 SER A CA 1
ATOM 2443 C C . SER A 1 302 ? 21.237 7.870 -20.767 1.00 92.25 302 SER A C 1
ATOM 2445 O O . SER A 1 302 ? 22.031 7.671 -21.686 1.00 92.25 302 SER A O 1
ATOM 2447 N N . TYR A 1 303 ? 20.580 6.871 -20.165 1.00 93.31 303 TYR A N 1
ATOM 2448 C CA . TYR A 1 303 ? 20.724 5.474 -20.577 1.00 93.31 303 TYR A CA 1
ATOM 2449 C C . TYR A 1 303 ? 20.244 5.251 -22.016 1.00 93.31 303 TYR A C 1
ATOM 2451 O O . TYR A 1 303 ? 20.949 4.623 -22.804 1.00 93.31 303 TYR A O 1
ATOM 2459 N N . ILE A 1 304 ? 19.076 5.797 -22.373 1.00 92.06 304 ILE A N 1
ATOM 2460 C CA . ILE A 1 304 ? 18.500 5.687 -23.719 1.00 92.06 304 ILE A CA 1
ATOM 2461 C C . ILE A 1 304 ? 19.432 6.305 -24.763 1.00 92.06 304 ILE A C 1
ATOM 2463 O O . ILE A 1 304 ? 19.743 5.646 -25.752 1.00 92.06 304 ILE A O 1
ATOM 2467 N N . ILE A 1 305 ? 19.927 7.525 -24.528 1.00 91.06 305 ILE A N 1
ATOM 2468 C CA . ILE A 1 305 ? 20.862 8.208 -25.438 1.00 91.06 305 ILE A CA 1
ATOM 2469 C C . ILE A 1 305 ? 22.097 7.343 -25.677 1.00 91.06 305 ILE A C 1
ATOM 2471 O O . ILE A 1 305 ? 22.491 7.113 -26.817 1.00 91.06 305 ILE A O 1
ATOM 2475 N N . HIS A 1 306 ? 22.682 6.822 -24.601 1.00 90.94 306 HIS A N 1
ATOM 2476 C CA . HIS A 1 306 ? 23.875 5.998 -24.689 1.00 90.94 306 HIS A CA 1
ATOM 2477 C C . HIS A 1 306 ? 23.610 4.646 -25.382 1.00 90.94 306 HIS A C 1
ATOM 2479 O O . HIS A 1 306 ? 24.462 4.141 -26.117 1.00 90.94 306 HIS A O 1
ATOM 2485 N N . TYR A 1 307 ? 22.430 4.050 -25.182 1.00 91.19 307 TYR A N 1
ATOM 2486 C CA . TYR A 1 307 ? 22.014 2.856 -25.915 1.00 91.19 307 TYR A CA 1
ATOM 2487 C C . TYR A 1 307 ? 21.898 3.141 -27.414 1.00 91.19 307 TYR A C 1
ATOM 2489 O O . TYR A 1 307 ? 22.475 2.407 -28.215 1.00 91.19 307 TYR A O 1
ATOM 2497 N N . VAL A 1 308 ? 21.205 4.216 -27.795 1.00 88.56 308 VAL A N 1
ATOM 2498 C CA . VAL A 1 308 ? 21.044 4.617 -29.198 1.00 88.56 308 VAL A CA 1
ATOM 2499 C C . VAL A 1 308 ? 22.409 4.891 -29.831 1.00 88.56 308 VAL A C 1
ATOM 2501 O O . VAL A 1 308 ? 22.717 4.309 -30.863 1.00 88.56 308 VAL A O 1
ATOM 2504 N N . SER A 1 309 ? 23.289 5.653 -29.170 1.00 87.00 309 SER A N 1
ATOM 2505 C CA . SER A 1 309 ? 24.621 5.976 -29.704 1.00 87.00 309 SER A CA 1
ATOM 2506 C C . SER A 1 309 ? 25.534 4.766 -29.915 1.00 87.00 309 SER A C 1
ATOM 2508 O O . SER A 1 309 ? 26.486 4.852 -30.677 1.00 87.00 309 SER A O 1
ATOM 2510 N N . ARG A 1 310 ? 25.296 3.654 -29.205 1.00 86.62 310 ARG A N 1
ATOM 2511 C CA . ARG A 1 310 ? 26.066 2.409 -29.375 1.00 86.62 310 ARG A CA 1
ATOM 2512 C C . ARG A 1 310 ? 25.536 1.510 -30.491 1.00 86.62 310 ARG A C 1
ATOM 2514 O O . ARG A 1 310 ? 26.236 0.578 -30.873 1.00 86.62 310 ARG A O 1
ATOM 2521 N N . ASN A 1 311 ? 24.298 1.726 -30.929 1.00 80.75 311 ASN A N 1
ATOM 2522 C CA . ASN A 1 311 ? 23.618 0.885 -31.917 1.00 80.75 311 ASN A CA 1
ATOM 2523 C C . ASN A 1 311 ? 23.371 1.605 -33.258 1.00 80.75 311 ASN A C 1
ATOM 2525 O O . ASN A 1 311 ? 22.824 0.980 -34.167 1.00 80.75 311 ASN A O 1
ATOM 2529 N N . LEU A 1 312 ? 23.760 2.880 -33.363 1.00 72.06 312 LEU A N 1
ATOM 2530 C CA . LEU A 1 312 ? 23.938 3.632 -34.610 1.00 72.06 312 LEU A CA 1
ATOM 2531 C C . LEU A 1 312 ? 25.363 3.432 -35.140 1.00 72.06 312 LEU A C 1
ATOM 2533 O O . LEU A 1 312 ? 25.505 3.310 -36.375 1.00 72.06 312 LEU A O 1
#